Protein AF-G4ZCF8-F1 (afdb_monomer)

Mean predicted aligned error: 17.34 Å

Sequence (184 aa):
MWRATSNNQDQGESSSRGGGGGAKWSGSLRAGAVLATLLGVWSLRALQVSSAPTAKSWVREDGHVSVVNCSALSPPPDTQFWQAMDRCYDCAAEPSCGFCQSTLTCVAGNLQGPFDRYQVWCSDWIPEAEACPVNPQCDTITDCGTCAASDECVWCASDASCMAVEEGFGSGCKALVRAAVSCE

Nearest PDB structures (foldseek):
  6qp8-assembly1_B  TM=8.445E-01  e=2.391E+00  Drosophila melanogaster

Solvent-accessible surface area (backbone atoms only — not comparable to full-atom values): 11902 Å² total; per-residue (Å²): 141,86,81,89,87,81,90,80,89,83,90,82,88,83,92,88,87,88,81,90,84,90,80,87,88,78,89,84,82,87,82,84,84,87,76,84,87,82,90,79,96,66,88,74,76,79,79,85,80,73,84,72,76,76,77,74,77,73,70,75,75,77,68,79,71,70,76,74,62,30,60,77,45,28,49,64,87,92,54,55,65,65,71,24,49,59,31,27,40,70,20,10,65,35,79,57,12,18,20,20,65,78,72,51,37,20,36,54,26,32,87,91,41,55,39,80,96,42,47,88,72,41,80,44,66,33,39,41,36,88,69,44,82,77,79,84,60,28,68,77,35,82,45,52,44,66,20,9,68,36,93,64,23,26,15,24,66,78,76,69,42,23,28,36,48,77,50,53,72,74,69,73,61,87,40,76,36,63,44,36,86,76,63,114

Structure (mmCIF, N/CA/C/O backbone):
data_AF-G4ZCF8-F1
#
_entry.id   AF-G4ZCF8-F1
#
loop_
_atom_site.group_PDB
_atom_site.id
_atom_site.type_symbol
_atom_site.label_atom_id
_atom_site.label_alt_id
_atom_site.label_comp_id
_atom_site.label_asym_id
_atom_site.label_entity_id
_atom_site.label_seq_id
_atom_site.pdbx_PDB_ins_code
_atom_site.Cartn_x
_atom_site.Cartn_y
_atom_site.Cartn_z
_atom_site.occupancy
_atom_site.B_iso_or_equiv
_atom_site.auth_seq_id
_atom_site.auth_comp_id
_atom_site.auth_asym_id
_atom_site.auth_atom_id
_atom_site.pdbx_PDB_model_num
ATOM 1 N N . MET A 1 1 ? 10.343 28.951 19.593 1.00 35.97 1 MET A N 1
ATOM 2 C CA . MET A 1 1 ? 11.450 29.879 19.275 1.00 35.97 1 MET A CA 1
ATOM 3 C C . MET A 1 1 ? 12.568 29.624 20.267 1.00 35.97 1 MET A C 1
ATOM 5 O O . MET A 1 1 ? 12.388 29.955 21.426 1.00 35.97 1 MET A O 1
ATOM 9 N N . TRP A 1 2 ? 13.683 29.033 19.845 1.00 36.62 2 TRP A N 1
ATOM 10 C CA . TRP A 1 2 ? 14.882 28.949 20.683 1.00 36.62 2 TRP A CA 1
ATOM 11 C C . TRP A 1 2 ? 16.072 29.373 19.826 1.00 36.62 2 TRP A C 1
ATOM 13 O O . TRP A 1 2 ? 16.313 28.796 18.768 1.00 36.62 2 TRP A O 1
ATOM 23 N N . ARG A 1 3 ? 16.733 30.462 20.231 1.00 37.56 3 ARG A N 1
ATOM 24 C CA . ARG A 1 3 ? 17.945 30.996 19.600 1.00 37.56 3 ARG A CA 1
ATOM 25 C C . ARG A 1 3 ? 19.168 30.591 20.423 1.00 37.56 3 ARG A C 1
ATOM 27 O O . ARG A 1 3 ? 19.107 30.551 21.646 1.00 37.56 3 ARG A O 1
ATOM 34 N N . ALA A 1 4 ? 20.233 30.339 19.663 1.00 44.56 4 ALA A N 1
ATOM 35 C CA . ALA A 1 4 ? 21.630 30.056 19.994 1.00 44.56 4 ALA A CA 1
ATOM 36 C C . ALA A 1 4 ? 22.250 30.984 21.057 1.00 44.56 4 ALA A C 1
ATOM 38 O O . ALA A 1 4 ? 21.753 32.085 21.278 1.00 44.56 4 ALA A O 1
ATOM 39 N N . THR A 1 5 ? 23.350 30.619 21.727 1.00 44.25 5 THR A N 1
ATOM 40 C CA . THR A 1 5 ? 24.777 30.825 21.332 1.00 44.25 5 THR A CA 1
ATOM 41 C C . THR A 1 5 ? 25.644 30.538 22.590 1.00 44.25 5 THR A C 1
ATOM 43 O O . THR A 1 5 ? 25.093 30.622 23.680 1.00 44.25 5 THR A O 1
ATOM 46 N N . SER A 1 6 ? 26.953 30.242 22.634 1.00 44.22 6 SER A N 1
ATOM 47 C CA . SER A 1 6 ? 28.080 30.065 21.699 1.00 44.22 6 SER A CA 1
ATOM 48 C C . SER A 1 6 ? 29.304 29.533 22.494 1.00 44.22 6 SER A C 1
ATOM 50 O O . SER A 1 6 ? 29.372 29.820 23.685 1.00 44.22 6 SER A O 1
ATOM 52 N N . ASN A 1 7 ? 30.273 28.911 21.791 1.00 42.69 7 ASN A N 1
ATOM 53 C CA . ASN A 1 7 ? 31.752 28.933 21.963 1.00 42.69 7 ASN A CA 1
ATOM 54 C C . ASN A 1 7 ? 32.397 28.493 23.312 1.00 42.69 7 ASN A C 1
ATOM 56 O O . ASN A 1 7 ? 31.847 28.702 24.378 1.00 42.69 7 ASN A O 1
ATOM 60 N N . ASN A 1 8 ? 33.605 27.913 23.372 1.00 40.38 8 ASN A N 1
ATOM 61 C CA . ASN A 1 8 ? 34.799 28.191 22.570 1.00 40.38 8 ASN A CA 1
ATOM 62 C C . ASN A 1 8 ? 35.885 27.085 22.686 1.00 40.38 8 ASN A C 1
ATOM 64 O O . ASN A 1 8 ? 35.947 26.422 23.715 1.00 40.38 8 ASN A O 1
ATOM 68 N N . GLN A 1 9 ? 36.690 26.969 21.612 1.00 37.12 9 GLN A N 1
ATOM 69 C CA . GLN A 1 9 ? 38.158 26.744 21.437 1.00 37.12 9 GLN A CA 1
ATOM 70 C C . GLN A 1 9 ? 39.007 26.078 22.555 1.00 37.12 9 GLN A C 1
ATOM 72 O O . GLN A 1 9 ? 38.745 26.260 23.732 1.00 37.12 9 GLN A O 1
ATOM 77 N N . ASP A 1 10 ? 40.038 25.263 22.275 1.00 40.53 10 ASP A N 1
ATOM 78 C CA . ASP A 1 10 ? 41.308 25.556 21.563 1.00 40.53 10 ASP A CA 1
ATOM 79 C C . ASP A 1 10 ? 42.060 24.228 21.240 1.00 40.53 10 ASP A C 1
ATOM 81 O O . ASP A 1 10 ? 41.993 23.292 22.032 1.00 40.53 10 ASP A O 1
ATOM 85 N N . GLN A 1 11 ? 42.558 23.989 20.014 1.00 36.28 11 GLN A N 1
ATOM 86 C CA . GLN A 1 11 ? 43.899 24.280 19.432 1.00 36.28 11 GLN A CA 1
ATOM 87 C C . GLN A 1 11 ? 45.059 23.314 19.769 1.00 36.28 11 GLN A C 1
ATOM 89 O O . GLN A 1 11 ? 45.245 22.908 20.910 1.00 36.28 11 GLN A O 1
ATOM 94 N N . GLY A 1 12 ? 45.891 23.058 18.740 1.00 31.98 12 GLY A N 1
ATOM 95 C CA . GLY A 1 12 ? 47.257 22.502 18.818 1.00 31.98 12 GLY A CA 1
ATOM 96 C C . GLY A 1 12 ? 47.451 21.193 18.026 1.00 31.98 12 GLY A C 1
ATOM 97 O O . GLY A 1 12 ? 47.218 20.139 18.597 1.00 31.98 12 GLY A O 1
ATOM 98 N N . GLU A 1 13 ? 47.654 21.152 16.694 1.00 36.31 13 GLU A N 1
ATOM 99 C CA . GLU A 1 13 ? 48.917 21.381 15.927 1.00 36.31 13 GLU A CA 1
ATOM 100 C C . GLU A 1 13 ? 50.058 20.380 16.293 1.00 36.31 13 GLU A C 1
ATOM 102 O O . GLU A 1 13 ? 50.227 20.071 17.461 1.00 36.31 13 GLU A O 1
ATOM 107 N N . SER A 1 14 ? 50.898 19.792 15.420 1.00 38.53 14 SER A N 1
ATOM 108 C CA . SER A 1 14 ? 51.291 20.077 14.029 1.00 38.53 14 SER A CA 1
ATOM 109 C C . SER A 1 14 ? 52.092 18.901 13.386 1.00 38.53 14 SER A C 1
ATOM 111 O O . SER A 1 14 ? 52.881 18.243 14.052 1.00 38.53 14 SER A O 1
ATOM 113 N N . SER A 1 15 ? 51.982 18.776 12.050 1.00 33.91 15 SER A N 1
ATOM 114 C CA . SER A 1 15 ? 53.068 18.686 11.033 1.00 33.91 15 SER A CA 1
ATOM 115 C C . SER A 1 15 ? 53.994 17.454 10.853 1.00 33.91 15 SER A C 1
ATOM 117 O O . SER A 1 15 ? 54.789 17.118 11.725 1.00 33.91 15 SER A O 1
ATOM 119 N N . SER A 1 16 ? 54.040 16.914 9.615 1.00 35.94 16 SER A N 1
ATOM 120 C CA . SER A 1 16 ? 55.216 16.870 8.688 1.00 35.94 16 SER A CA 1
ATOM 121 C C . SER A 1 16 ? 54.873 16.020 7.434 1.00 35.94 16 SER A C 1
ATOM 123 O O . SER A 1 16 ? 54.410 14.902 7.594 1.00 35.94 16 SER A O 1
ATOM 125 N N . ARG A 1 17 ? 54.819 16.504 6.176 1.00 38.00 17 ARG A N 1
ATOM 126 C CA . ARG A 1 17 ? 55.810 17.017 5.184 1.00 38.00 17 ARG A CA 1
ATOM 127 C C . ARG A 1 17 ? 56.477 15.946 4.284 1.00 38.00 17 ARG A C 1
ATOM 129 O O . ARG A 1 17 ? 57.205 15.098 4.776 1.00 38.00 17 ARG A O 1
ATOM 136 N N . GLY A 1 18 ? 56.351 16.153 2.961 1.00 31.08 18 GLY A N 1
ATOM 137 C CA . GLY A 1 18 ? 57.243 15.669 1.880 1.00 31.08 18 GLY A CA 1
ATOM 138 C C . GLY A 1 18 ? 56.834 14.333 1.241 1.00 31.08 18 GLY A C 1
ATOM 139 O O . GLY A 1 18 ? 56.373 13.449 1.938 1.00 31.08 18 GLY A O 1
ATOM 140 N N . GLY A 1 19 ? 56.959 14.075 -0.061 1.00 30.33 19 GLY A N 1
ATOM 141 C CA . GLY A 1 19 ? 57.575 14.766 -1.197 1.00 30.33 19 GLY A CA 1
ATOM 142 C C . GLY A 1 19 ? 57.493 13.823 -2.417 1.00 30.33 19 GLY A C 1
ATOM 143 O O . GLY A 1 19 ? 57.393 12.612 -2.244 1.00 30.33 19 GLY A O 1
ATOM 144 N N . GLY A 1 20 ? 57.439 14.375 -3.632 1.00 33.03 20 GLY A N 1
ATOM 145 C CA . GLY A 1 20 ? 57.113 13.635 -4.859 1.00 33.03 20 GLY A CA 1
ATOM 146 C C . GLY A 1 20 ? 58.250 12.840 -5.511 1.00 33.03 20 GLY A C 1
ATOM 147 O O . GLY A 1 20 ? 59.335 12.700 -4.959 1.00 33.03 20 GLY A O 1
ATOM 148 N N . GLY A 1 21 ? 57.995 12.379 -6.740 1.00 29.94 21 GLY A N 1
ATOM 149 C CA . GLY A 1 21 ? 59.022 11.867 -7.653 1.00 29.94 21 GLY A CA 1
ATOM 150 C C . GLY A 1 21 ? 58.557 10.677 -8.489 1.00 29.94 21 GLY A C 1
ATOM 151 O O . GLY A 1 21 ? 58.258 9.617 -7.954 1.00 29.94 21 GLY A O 1
ATOM 152 N N . GLY A 1 22 ? 58.509 10.854 -9.811 1.00 42.62 22 GLY A N 1
ATOM 153 C CA . GLY A 1 22 ? 58.345 9.762 -10.770 1.00 42.62 22 GLY A CA 1
ATOM 154 C C . GLY A 1 22 ? 59.668 9.068 -11.128 1.00 42.62 22 GLY A C 1
ATOM 155 O O . GLY A 1 22 ? 60.737 9.655 -11.001 1.00 42.62 22 GLY A O 1
ATOM 156 N N . ALA A 1 23 ? 59.566 7.840 -11.637 1.00 43.44 23 ALA A N 1
ATOM 157 C CA . ALA A 1 23 ? 60.555 7.077 -12.420 1.00 43.44 23 ALA A CA 1
ATOM 158 C C . ALA A 1 23 ? 59.746 5.931 -13.076 1.00 43.44 23 ALA A C 1
ATOM 160 O O . ALA A 1 23 ? 58.971 5.289 -12.378 1.00 43.44 23 ALA A O 1
ATOM 161 N N . LYS A 1 24 ? 59.623 5.703 -14.392 1.00 42.22 24 LYS A N 1
ATOM 162 C CA . LYS A 1 24 ? 60.557 5.523 -15.522 1.00 42.22 24 LYS A CA 1
ATOM 163 C C . LYS A 1 24 ? 61.603 4.405 -15.342 1.00 42.22 24 LYS A C 1
ATOM 165 O O . LYS A 1 24 ? 62.532 4.564 -14.565 1.00 42.22 24 LYS A O 1
ATOM 170 N N . TRP A 1 25 ? 61.473 3.408 -16.240 1.00 32.00 25 TRP A N 1
ATOM 171 C CA . TRP A 1 25 ? 62.487 2.465 -16.771 1.00 32.00 25 TRP A CA 1
ATOM 172 C C . TRP A 1 25 ? 62.766 1.243 -15.869 1.00 32.00 25 TRP A C 1
ATOM 174 O O . TRP A 1 25 ? 62.686 1.354 -14.660 1.00 32.00 25 TRP A O 1
ATOM 184 N N . SER A 1 26 ? 63.070 0.024 -16.333 1.00 39.84 26 SER A N 1
ATOM 185 C CA . SER A 1 26 ? 63.440 -0.531 -17.650 1.00 39.84 26 SER A CA 1
ATOM 186 C C . SER A 1 26 ? 63.679 -2.048 -17.506 1.00 39.84 26 SER A C 1
ATOM 188 O O . SER A 1 26 ? 64.080 -2.479 -16.431 1.00 39.84 26 SER A O 1
ATOM 190 N N . GLY A 1 27 ? 63.605 -2.787 -18.625 1.00 34.66 27 GLY A N 1
ATOM 191 C CA . GLY A 1 27 ? 64.338 -4.048 -18.864 1.00 34.66 27 GLY A CA 1
ATOM 192 C C . GLY A 1 27 ? 63.784 -5.283 -18.147 1.00 34.66 27 GLY A C 1
ATOM 193 O O . GLY A 1 27 ? 63.105 -5.180 -17.143 1.00 34.66 27 GLY A O 1
ATOM 194 N N . SER A 1 28 ? 64.043 -6.519 -18.549 1.00 40.66 28 SER A N 1
ATOM 195 C CA . SER A 1 28 ? 64.742 -7.143 -19.675 1.00 40.66 28 SER A CA 1
ATOM 196 C C . SER A 1 28 ? 64.674 -8.634 -19.340 1.00 40.66 28 SER A C 1
ATOM 198 O O . SER A 1 28 ? 64.918 -8.964 -18.187 1.00 40.66 28 SER A O 1
ATOM 200 N N . LEU A 1 29 ? 64.408 -9.523 -20.298 1.00 47.84 29 LEU A N 1
ATOM 201 C CA . LEU A 1 29 ? 65.024 -10.859 -20.354 1.00 47.84 29 LEU A CA 1
ATOM 202 C C . LEU A 1 29 ? 64.643 -11.524 -21.678 1.00 47.84 29 LEU A C 1
ATOM 204 O O . LEU A 1 29 ? 63.578 -12.107 -21.857 1.00 47.84 29 LEU A O 1
ATOM 208 N N . ARG A 1 30 ? 65.565 -11.389 -22.631 1.00 50.25 30 ARG A N 1
ATOM 209 C CA . ARG A 1 30 ? 65.681 -12.274 -23.785 1.00 50.25 30 ARG A CA 1
ATOM 210 C C . ARG A 1 30 ? 66.154 -13.633 -23.269 1.00 50.25 30 ARG A C 1
ATOM 212 O O . ARG A 1 30 ? 67.231 -13.701 -22.685 1.00 50.25 30 ARG A O 1
ATOM 219 N N . ALA A 1 31 ? 65.410 -14.697 -23.542 1.00 45.75 31 ALA A N 1
ATOM 220 C CA . ALA A 1 31 ? 65.948 -16.052 -23.531 1.00 45.75 31 ALA A CA 1
ATOM 221 C C . ALA A 1 31 ? 66.081 -16.496 -24.989 1.00 45.75 31 ALA A C 1
ATOM 223 O O . ALA A 1 31 ? 65.101 -16.827 -25.652 1.00 45.75 31 ALA A O 1
ATOM 224 N N . GLY A 1 32 ? 67.303 -16.404 -25.514 1.00 45.47 32 GLY A N 1
ATOM 225 C CA . GLY A 1 32 ? 67.660 -17.009 -26.787 1.00 45.47 32 GLY A CA 1
ATOM 226 C C . GLY A 1 32 ? 67.827 -18.511 -26.595 1.00 45.47 32 GLY A C 1
ATOM 227 O O . GLY A 1 32 ? 68.649 -18.936 -25.789 1.00 45.47 32 GLY A O 1
ATOM 228 N N . ALA A 1 33 ? 67.073 -19.302 -27.350 1.00 45.78 33 ALA A N 1
ATOM 229 C CA . ALA A 1 33 ? 67.349 -20.716 -27.542 1.00 45.78 33 ALA A CA 1
ATOM 230 C C . ALA A 1 33 ? 67.798 -20.903 -28.995 1.00 45.78 33 ALA A C 1
ATOM 232 O O . ALA A 1 33 ? 66.987 -20.950 -29.917 1.00 45.78 33 ALA A O 1
ATOM 233 N N . VAL A 1 34 ? 69.115 -20.949 -29.191 1.00 48.75 34 VAL A N 1
ATOM 234 C CA . VAL A 1 34 ? 69.732 -21.491 -30.402 1.00 48.75 34 VAL A CA 1
ATOM 235 C C . VAL A 1 34 ? 69.840 -22.992 -30.176 1.00 48.75 34 VAL A C 1
ATOM 237 O O . VAL A 1 34 ? 70.615 -23.420 -29.325 1.00 48.75 34 VAL A O 1
ATOM 240 N N . LEU A 1 35 ? 69.083 -23.790 -30.926 1.00 52.31 35 LEU A N 1
ATOM 241 C CA . LEU A 1 35 ? 69.357 -25.217 -31.059 1.00 52.31 35 LEU A CA 1
ATOM 242 C C . LEU A 1 35 ? 69.391 -25.584 -32.537 1.00 52.31 35 LEU A C 1
ATOM 244 O O . LEU A 1 35 ? 68.415 -25.447 -33.273 1.00 52.31 35 LEU A O 1
ATOM 248 N N . ALA A 1 36 ? 70.591 -25.991 -32.939 1.00 47.69 36 ALA A N 1
ATOM 249 C CA . ALA A 1 36 ? 70.938 -26.492 -34.246 1.00 47.69 36 ALA A CA 1
ATOM 250 C C . ALA A 1 36 ? 70.150 -27.772 -34.557 1.00 47.69 36 ALA A C 1
ATOM 252 O O . ALA A 1 36 ? 70.054 -28.689 -33.743 1.00 47.69 36 ALA A O 1
ATOM 253 N N . THR A 1 37 ? 69.601 -27.814 -35.765 1.00 57.41 37 THR A N 1
ATOM 254 C CA . THR A 1 37 ? 69.049 -29.001 -36.422 1.00 57.41 37 THR A CA 1
ATOM 255 C C . THR A 1 37 ? 70.071 -30.126 -36.482 1.00 57.41 37 THR A C 1
ATOM 257 O O . THR A 1 37 ? 71.231 -29.820 -36.731 1.00 57.41 37 THR A O 1
ATOM 260 N N . LEU A 1 38 ? 69.635 -31.391 -36.411 1.00 48.62 38 LEU A N 1
ATOM 261 C CA . LEU A 1 38 ? 70.025 -32.432 -37.373 1.00 48.62 38 LEU A CA 1
ATOM 262 C C . LEU A 1 38 ? 69.228 -33.744 -37.160 1.00 48.62 38 LEU A C 1
ATOM 264 O O . LEU A 1 38 ? 69.225 -34.311 -36.075 1.00 48.62 38 LEU A O 1
ATOM 268 N N . LEU A 1 39 ? 68.671 -34.235 -38.278 1.00 53.41 39 LEU A N 1
ATOM 269 C CA . LEU A 1 39 ? 68.270 -35.617 -38.600 1.00 53.41 39 LEU A CA 1
ATOM 270 C C . LEU A 1 39 ? 66.920 -36.156 -38.095 1.00 53.41 39 LEU A C 1
ATOM 272 O O . LEU A 1 39 ? 66.668 -36.301 -36.906 1.00 53.41 39 LEU A O 1
ATOM 276 N N . GLY A 1 40 ? 66.112 -36.602 -39.065 1.00 43.09 40 GLY A N 1
ATOM 277 C CA . GLY A 1 40 ? 65.042 -37.575 -38.847 1.00 43.09 40 GLY A CA 1
ATOM 278 C C . GLY A 1 40 ? 63.762 -37.257 -39.605 1.00 43.09 40 GLY A C 1
ATOM 279 O O . GLY A 1 40 ? 62.786 -36.818 -39.010 1.00 43.09 40 GLY A O 1
ATOM 280 N N . VAL A 1 41 ? 63.745 -37.510 -40.916 1.00 61.12 41 VAL A N 1
ATOM 281 C CA . VAL A 1 41 ? 62.514 -37.559 -41.717 1.00 61.12 41 VAL A CA 1
ATOM 282 C C . VAL A 1 41 ? 61.664 -38.719 -41.197 1.00 61.12 41 VAL A C 1
ATOM 284 O O . VAL A 1 41 ? 61.872 -39.867 -41.573 1.00 61.12 41 VAL A O 1
ATOM 287 N N . TRP A 1 42 ? 60.736 -38.427 -40.292 1.00 49.50 42 TRP A N 1
ATOM 288 C CA . TRP A 1 42 ? 59.658 -39.331 -39.911 1.00 49.50 42 TRP A CA 1
ATOM 289 C C . TRP A 1 42 ? 58.368 -38.701 -40.413 1.00 49.50 42 TRP A C 1
ATOM 291 O O . TRP A 1 42 ? 57.960 -37.633 -39.960 1.00 49.50 42 TRP A O 1
ATOM 301 N N . SER A 1 43 ? 57.763 -39.338 -41.414 1.00 52.44 43 SER A N 1
ATOM 302 C CA . SER A 1 43 ? 56.469 -38.964 -41.969 1.00 52.44 43 SER A CA 1
ATOM 303 C C . SER A 1 43 ? 55.394 -39.039 -40.883 1.00 52.44 43 SER A C 1
ATOM 305 O O . SER A 1 43 ? 54.746 -40.065 -40.692 1.00 52.44 43 SER A O 1
ATOM 307 N N . LEU A 1 44 ? 55.190 -37.933 -40.173 1.00 52.47 44 LEU A N 1
ATOM 308 C CA . LEU A 1 44 ? 54.008 -37.701 -39.359 1.00 52.47 44 LEU A CA 1
ATOM 309 C C . LEU A 1 44 ? 52.828 -37.570 -40.323 1.00 52.47 44 LEU A C 1
ATOM 311 O O . LEU A 1 44 ? 52.596 -36.514 -40.911 1.00 52.47 44 LEU A O 1
ATOM 315 N N . ARG A 1 45 ? 52.079 -38.662 -40.517 1.00 50.38 45 ARG A N 1
ATOM 316 C CA . ARG A 1 45 ? 50.701 -38.543 -40.991 1.00 50.38 45 ARG A CA 1
ATOM 317 C C . ARG A 1 45 ? 49.973 -37.684 -39.967 1.00 50.38 45 ARG A C 1
ATOM 319 O O . ARG A 1 45 ? 49.743 -38.119 -38.843 1.00 50.38 45 ARG A O 1
ATOM 326 N N . ALA A 1 46 ? 49.677 -36.449 -40.355 1.00 52.16 46 ALA A N 1
ATOM 327 C CA . ALA A 1 46 ? 48.876 -35.533 -39.572 1.00 52.16 46 ALA A CA 1
ATOM 328 C C . ALA A 1 46 ? 47.525 -36.196 -39.272 1.00 52.16 46 ALA A C 1
ATOM 330 O O . ALA A 1 46 ? 46.682 -36.345 -40.156 1.00 52.16 46 ALA A O 1
ATOM 331 N N . LEU A 1 47 ? 47.331 -36.604 -38.020 1.00 49.06 47 LEU A N 1
ATOM 332 C CA . LEU A 1 47 ? 46.006 -36.791 -37.453 1.00 49.06 47 LEU A CA 1
ATOM 333 C C . LEU A 1 47 ? 45.344 -35.410 -37.448 1.00 49.06 47 LEU A C 1
ATOM 335 O O . LEU A 1 47 ? 45.597 -34.584 -36.576 1.00 49.06 47 LEU A O 1
ATOM 339 N N . GLN A 1 48 ? 44.538 -35.141 -38.472 1.00 55.97 48 GLN A N 1
ATOM 340 C CA . GLN A 1 48 ? 43.614 -34.014 -38.512 1.00 55.97 48 GLN A CA 1
ATOM 341 C C . GLN A 1 48 ? 42.475 -34.307 -37.524 1.00 55.97 48 GLN A C 1
ATOM 343 O O . GLN A 1 48 ? 41.400 -34.753 -37.914 1.00 55.97 48 GLN A O 1
ATOM 348 N N . VAL A 1 49 ? 42.720 -34.098 -36.230 1.00 53.47 49 VAL A N 1
ATOM 349 C CA . VAL A 1 49 ? 41.651 -33.952 -35.238 1.00 53.47 49 VAL A CA 1
ATOM 350 C C . VAL A 1 49 ? 41.553 -32.476 -34.908 1.00 53.47 49 VAL A C 1
ATOM 352 O O . VAL A 1 49 ? 42.319 -31.936 -34.117 1.00 53.47 49 VAL A O 1
ATOM 355 N N . SER A 1 50 ? 40.606 -31.815 -35.558 1.00 45.81 50 SER A N 1
ATOM 356 C CA . SER A 1 50 ? 39.931 -30.628 -35.042 1.00 45.81 50 SER A CA 1
ATOM 357 C C . SER A 1 50 ? 38.605 -30.528 -35.779 1.00 45.81 50 SER A C 1
ATOM 359 O O . SER A 1 50 ? 38.438 -29.778 -36.734 1.00 45.81 50 SER A O 1
ATOM 361 N N . SER A 1 51 ? 37.652 -31.353 -35.354 1.00 55.22 51 SER A N 1
ATOM 362 C CA . SER A 1 51 ? 36.239 -31.058 -35.542 1.00 55.22 51 SER A CA 1
ATOM 363 C C . SER A 1 51 ? 35.951 -29.761 -34.789 1.00 55.22 51 SER A C 1
ATOM 365 O O . SER A 1 51 ? 35.808 -29.773 -33.567 1.00 55.22 51 SER A O 1
ATOM 367 N N . ALA A 1 52 ? 35.925 -28.637 -35.504 1.00 55.47 52 ALA A N 1
ATOM 368 C CA . ALA A 1 52 ? 35.315 -27.424 -34.987 1.00 55.47 52 ALA A CA 1
ATOM 369 C C . ALA A 1 52 ? 33.849 -27.766 -34.682 1.00 55.47 52 ALA A C 1
ATOM 371 O O . ALA A 1 52 ? 33.148 -28.215 -35.595 1.00 55.47 52 ALA A O 1
ATOM 372 N N . PRO A 1 53 ? 33.359 -27.621 -33.437 1.00 52.53 53 PRO A N 1
ATOM 373 C CA . PRO A 1 53 ? 31.928 -27.650 -33.232 1.00 52.53 53 PRO A CA 1
ATOM 374 C C . PRO A 1 53 ? 31.381 -26.477 -34.033 1.00 52.53 53 PRO A C 1
ATOM 376 O O . PRO A 1 53 ? 31.786 -25.332 -33.829 1.00 52.53 53 PRO A O 1
ATOM 379 N N . THR A 1 54 ? 30.511 -26.779 -34.993 1.00 51.09 54 THR A N 1
ATOM 380 C CA . THR A 1 54 ? 29.676 -25.794 -35.667 1.00 51.09 54 THR A CA 1
ATOM 381 C C . THR A 1 54 ? 29.137 -24.889 -34.575 1.00 51.09 54 THR A C 1
ATOM 383 O O . THR A 1 54 ? 28.391 -25.356 -33.710 1.00 51.09 54 THR A O 1
ATOM 386 N N . ALA A 1 55 ? 29.574 -23.629 -34.552 1.00 52.72 55 ALA A N 1
ATOM 387 C CA . ALA A 1 55 ? 28.955 -22.638 -33.702 1.00 52.72 55 ALA A CA 1
ATOM 388 C C . ALA A 1 55 ? 27.492 -22.625 -34.137 1.00 52.72 55 ALA A C 1
ATOM 390 O O . ALA A 1 55 ? 27.155 -22.126 -35.211 1.00 52.72 55 ALA A O 1
ATOM 391 N N . LYS A 1 56 ? 26.635 -23.279 -33.347 1.00 51.28 56 LYS A N 1
ATOM 392 C CA . LYS A 1 56 ? 25.203 -23.057 -33.412 1.00 51.28 56 LYS A CA 1
ATOM 393 C C . LYS A 1 56 ? 25.082 -21.563 -33.198 1.00 51.28 56 LYS A C 1
ATOM 395 O O . LYS A 1 56 ? 25.369 -21.064 -32.113 1.00 51.28 56 LYS A O 1
ATOM 400 N N . SER A 1 57 ? 24.768 -20.858 -34.279 1.00 51.44 57 SER A N 1
ATOM 401 C CA . SER A 1 57 ? 24.150 -19.555 -34.188 1.00 51.44 57 SER A CA 1
ATOM 402 C C . SER A 1 57 ? 22.935 -19.791 -33.306 1.00 51.44 57 SER A C 1
ATOM 404 O O . SER A 1 57 ? 21.938 -20.370 -33.732 1.00 51.44 57 SER A O 1
ATOM 406 N N . TRP A 1 58 ? 23.082 -19.468 -32.026 1.00 47.03 58 TRP A N 1
ATOM 407 C CA . TRP A 1 58 ? 21.942 -19.194 -31.190 1.00 47.03 58 TRP A CA 1
ATOM 408 C C . TRP A 1 58 ? 21.361 -17.947 -31.831 1.00 47.03 58 TRP A C 1
ATOM 410 O O . TRP A 1 58 ? 21.835 -16.834 -31.609 1.00 47.03 58 TRP A O 1
ATOM 420 N N . VAL A 1 59 ? 20.409 -18.158 -32.736 1.00 51.31 59 VAL A N 1
ATOM 421 C CA . VAL A 1 59 ? 19.387 -17.159 -32.979 1.00 51.31 59 VAL A CA 1
ATOM 422 C C . VAL A 1 59 ? 18.859 -16.887 -31.582 1.00 51.31 59 VAL A C 1
ATOM 424 O O . VAL A 1 59 ? 18.289 -17.774 -30.945 1.00 51.31 59 VAL A O 1
ATOM 427 N N . ARG A 1 60 ? 19.206 -15.717 -31.040 1.00 48.50 60 ARG A N 1
ATOM 428 C CA . ARG A 1 60 ? 18.493 -15.181 -29.898 1.00 48.50 60 ARG A CA 1
ATOM 429 C C . ARG A 1 60 ? 17.084 -15.058 -30.435 1.00 48.50 60 ARG A C 1
ATOM 431 O O . ARG A 1 60 ? 16.825 -14.239 -31.306 1.00 48.50 60 ARG A O 1
ATOM 438 N N . GLU A 1 61 ? 16.252 -16.014 -30.058 1.00 47.41 61 GLU A N 1
ATOM 439 C CA . GLU A 1 61 ? 14.832 -15.923 -30.285 1.00 47.41 61 GLU A CA 1
ATOM 440 C C . GLU A 1 61 ? 14.447 -14.659 -29.533 1.00 47.41 61 GLU A C 1
ATOM 442 O O . GLU A 1 61 ? 14.447 -14.629 -28.300 1.00 47.41 61 GLU A O 1
ATOM 447 N N . ASP A 1 62 ? 14.275 -13.574 -30.283 1.00 47.72 62 ASP A N 1
ATOM 448 C CA . ASP A 1 62 ? 13.633 -12.362 -29.818 1.00 47.72 62 ASP A CA 1
ATOM 449 C C . ASP A 1 62 ? 12.172 -12.751 -29.582 1.00 47.72 62 ASP A C 1
ATOM 451 O O . ASP A 1 62 ? 11.264 -12.389 -30.329 1.00 47.72 62 ASP A O 1
ATOM 455 N N . GLY A 1 63 ? 11.955 -13.576 -28.551 1.00 51.53 63 GLY A N 1
ATOM 456 C CA . GLY A 1 63 ? 10.689 -13.664 -27.868 1.00 51.53 63 GLY A CA 1
ATOM 457 C C . GLY A 1 63 ? 10.363 -12.225 -27.565 1.00 51.53 63 GLY A C 1
ATOM 458 O O . GLY A 1 63 ? 11.130 -11.553 -26.877 1.00 51.53 63 GLY A O 1
ATOM 459 N N . HIS A 1 64 ? 9.326 -11.735 -28.230 1.00 46.72 64 HIS A N 1
ATOM 460 C CA . HIS A 1 64 ? 8.837 -10.383 -28.116 1.00 46.72 64 HIS A CA 1
ATOM 461 C C . HIS A 1 64 ? 8.658 -10.097 -26.627 1.00 46.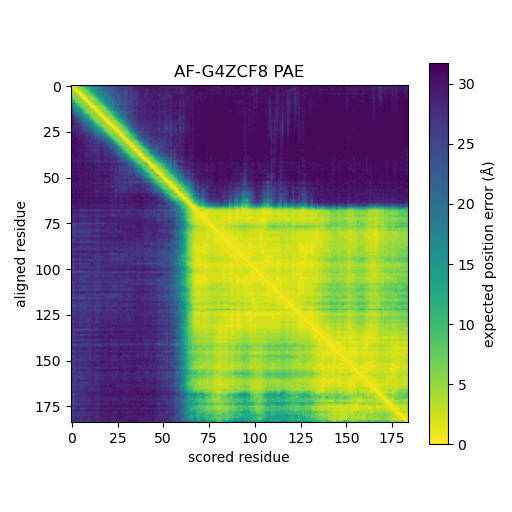72 64 HIS A C 1
ATOM 463 O O . HIS A 1 64 ? 7.640 -10.457 -26.037 1.00 46.72 64 HIS A O 1
ATOM 469 N N . VAL A 1 65 ? 9.683 -9.504 -26.010 1.00 59.19 65 VAL A N 1
ATOM 470 C CA . VAL A 1 65 ? 9.593 -8.918 -24.686 1.00 59.19 65 VAL A CA 1
ATOM 471 C C . VAL A 1 65 ? 8.655 -7.759 -24.928 1.00 59.19 65 VAL A C 1
ATOM 473 O O . VAL A 1 65 ? 9.070 -6.683 -25.356 1.00 59.19 65 VAL A O 1
ATOM 476 N N . SER A 1 66 ? 7.357 -8.006 -24.763 1.00 58.47 66 SER A N 1
ATOM 477 C CA . SER A 1 66 ? 6.427 -6.928 -24.514 1.00 58.47 66 SER A CA 1
ATOM 478 C C . SER A 1 66 ? 7.013 -6.225 -23.308 1.00 58.47 66 SER A C 1
ATOM 480 O O . SER A 1 66 ? 7.019 -6.783 -22.214 1.00 58.47 66 SER A O 1
ATOM 482 N N . VAL A 1 67 ? 7.629 -5.068 -23.540 1.00 75.56 67 VAL 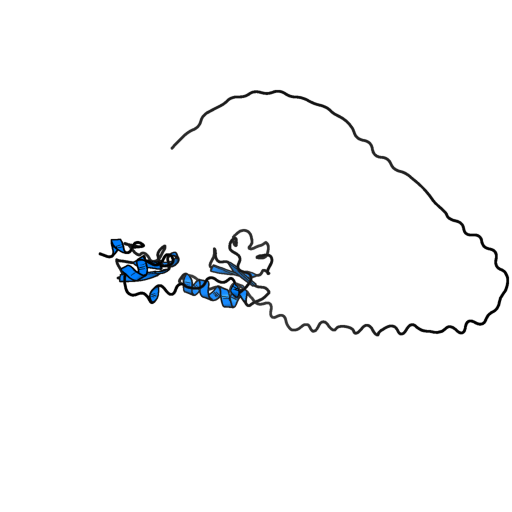A N 1
ATOM 483 C CA . VAL A 1 67 ? 8.142 -4.234 -22.465 1.00 75.56 67 VAL A CA 1
ATOM 484 C C . VAL A 1 67 ? 6.923 -3.908 -21.624 1.00 75.56 67 VAL A C 1
ATOM 486 O O . VAL A 1 67 ? 6.054 -3.148 -22.056 1.00 75.56 67 VAL A O 1
ATOM 489 N N . VAL A 1 68 ? 6.811 -4.572 -20.477 1.00 89.69 68 VAL A N 1
ATOM 490 C CA . VAL A 1 68 ? 5.686 -4.375 -19.580 1.00 89.69 68 VAL A CA 1
ATOM 491 C C . VAL A 1 68 ? 5.753 -2.933 -19.120 1.00 89.69 68 VAL A C 1
ATOM 493 O O . VAL A 1 68 ? 6.765 -2.464 -18.594 1.00 89.69 68 VAL A O 1
ATOM 496 N N . ASN A 1 69 ? 4.679 -2.195 -19.373 1.00 93.75 69 ASN A N 1
ATOM 497 C CA . ASN A 1 69 ? 4.560 -0.851 -18.852 1.00 93.75 69 ASN A CA 1
ATOM 498 C C . ASN A 1 69 ? 4.171 -0.951 -17.375 1.00 93.75 69 ASN A C 1
ATOM 500 O O . ASN A 1 69 ? 2.985 -0.934 -17.057 1.00 93.75 69 ASN A O 1
ATOM 504 N N . CYS A 1 70 ? 5.166 -1.052 -16.489 1.00 95.44 70 CYS A N 1
ATOM 505 C CA . CYS A 1 70 ? 4.955 -1.194 -15.045 1.00 95.44 70 CYS A CA 1
ATOM 506 C C . CYS A 1 70 ? 3.986 -0.135 -14.497 1.00 95.44 70 CYS A C 1
ATOM 508 O O . CYS A 1 70 ? 3.110 -0.436 -13.699 1.00 95.44 70 CYS A O 1
ATOM 510 N N . SER A 1 71 ? 4.055 1.103 -14.996 1.00 94.62 71 SER A N 1
ATOM 511 C CA . SER A 1 71 ? 3.176 2.183 -14.538 1.00 94.62 71 SER A CA 1
ATOM 512 C C . SER A 1 71 ? 1.692 1.923 -14.815 1.00 94.62 71 SER A C 1
ATOM 514 O O . SER A 1 71 ? 0.855 2.420 -14.070 1.00 94.62 71 SER A O 1
ATOM 516 N N . ALA A 1 72 ? 1.351 1.122 -15.829 1.00 94.88 72 ALA A N 1
ATOM 517 C CA . ALA A 1 72 ? -0.032 0.734 -16.112 1.00 94.88 72 ALA A CA 1
ATOM 518 C C . ALA A 1 72 ? -0.614 -0.246 -15.076 1.00 94.88 72 ALA A C 1
ATOM 520 O O . ALA A 1 72 ? -1.831 -0.384 -15.001 1.00 94.88 72 ALA A O 1
ATOM 521 N N . LEU A 1 73 ? 0.241 -0.897 -14.279 1.00 95.44 73 LEU A N 1
ATOM 522 C CA . LEU A 1 73 ? -0.150 -1.765 -13.163 1.00 95.44 73 LEU A CA 1
ATOM 523 C C . LEU A 1 73 ? -0.311 -0.985 -11.851 1.00 95.44 73 LEU A C 1
ATOM 525 O O . LEU A 1 73 ? -0.677 -1.560 -10.830 1.00 95.44 73 LEU A O 1
ATOM 529 N N . SER A 1 74 ? -0.035 0.324 -11.858 1.00 96.06 74 SER A N 1
ATOM 530 C CA . SER A 1 74 ? -0.273 1.161 -10.683 1.00 96.06 74 SER A CA 1
ATOM 531 C C . SER A 1 74 ? -1.776 1.317 -10.433 1.00 96.06 74 SER A C 1
ATOM 533 O O . SER A 1 74 ? -2.555 1.391 -11.390 1.00 96.06 74 SER A O 1
ATOM 535 N N . PRO A 1 75 ? -2.201 1.411 -9.166 1.00 95.06 75 PRO A N 1
ATOM 536 C CA . PRO A 1 75 ? -3.579 1.738 -8.845 1.00 95.06 75 PRO A CA 1
ATOM 537 C C . PRO A 1 75 ? -3.966 3.118 -9.411 1.00 95.06 75 PRO A C 1
ATOM 539 O O . PRO A 1 75 ? -3.116 4.009 -9.520 1.00 95.06 75 PRO A O 1
ATOM 542 N N . PRO A 1 76 ? -5.247 3.327 -9.766 1.00 93.38 76 PRO A N 1
ATOM 543 C CA . PRO A 1 76 ? -5.767 4.653 -10.078 1.00 93.38 76 PRO A CA 1
ATOM 544 C C . PRO A 1 76 ? -5.541 5.648 -8.927 1.00 93.38 76 PRO A C 1
ATOM 546 O O . PRO A 1 76 ? -5.470 5.232 -7.765 1.00 93.38 76 PRO A O 1
ATOM 549 N N . PRO A 1 77 ? -5.494 6.963 -9.212 1.00 87.50 77 PRO A N 1
ATOM 550 C CA . PRO A 1 77 ? -5.516 7.967 -8.152 1.00 87.50 77 PRO A CA 1
ATOM 551 C C . PRO A 1 77 ? -6.775 7.808 -7.284 1.00 87.50 77 PRO A C 1
ATOM 553 O O . PRO A 1 77 ? -7.806 7.340 -7.766 1.00 87.50 77 PRO A O 1
ATOM 556 N N . ASP A 1 78 ? -6.668 8.183 -6.007 1.00 85.44 78 ASP A N 1
ATOM 557 C CA . ASP A 1 78 ? -7.745 8.125 -5.002 1.00 85.44 78 ASP A CA 1
ATOM 558 C C . ASP A 1 78 ? -8.258 6.711 -4.652 1.00 85.44 78 ASP A C 1
ATOM 560 O O . ASP A 1 78 ? -9.269 6.560 -3.964 1.00 85.44 78 ASP A O 1
ATOM 564 N N . THR A 1 79 ? -7.553 5.660 -5.083 1.00 90.81 79 THR A N 1
ATOM 565 C CA . THR A 1 79 ? -7.805 4.286 -4.622 1.00 90.81 79 THR A CA 1
ATOM 566 C C . THR A 1 79 ? -7.514 4.183 -3.120 1.00 90.81 79 THR A C 1
ATOM 568 O O . THR A 1 79 ? -6.516 4.723 -2.643 1.00 90.81 79 THR A O 1
ATOM 571 N N . GLN A 1 80 ? -8.371 3.480 -2.371 1.00 88.75 80 GLN A N 1
ATOM 572 C CA . GLN A 1 80 ? -8.155 3.237 -0.939 1.00 88.75 80 GLN A CA 1
ATOM 573 C C . GLN A 1 80 ? -6.856 2.460 -0.702 1.00 88.75 80 GLN A C 1
ATOM 575 O O . GLN A 1 80 ? -6.430 1.690 -1.562 1.00 88.75 80 GLN A O 1
ATOM 580 N N . PHE A 1 81 ? -6.237 2.653 0.464 1.00 91.38 81 PHE A N 1
ATOM 581 C CA . PHE A 1 81 ? -4.888 2.160 0.741 1.00 91.38 81 PHE A CA 1
ATOM 582 C C . PHE A 1 81 ? -4.732 0.658 0.474 1.00 91.38 81 PHE A C 1
ATOM 584 O O . PHE A 1 81 ? -3.868 0.284 -0.319 1.00 91.38 81 PHE A O 1
ATOM 591 N N . TRP A 1 82 ? -5.576 -0.206 1.051 1.00 92.94 82 TRP A N 1
ATOM 592 C CA . TRP A 1 82 ? -5.405 -1.651 0.858 1.00 92.94 82 TRP A CA 1
ATOM 593 C C . TRP A 1 82 ? -5.766 -2.119 -0.551 1.00 92.94 82 TRP A C 1
ATOM 595 O O . TRP A 1 82 ? -5.078 -2.965 -1.111 1.00 92.94 82 TRP A O 1
ATOM 605 N N . GLN A 1 83 ? -6.749 -1.485 -1.189 1.00 92.19 83 GLN A N 1
ATOM 606 C CA . GLN A 1 83 ? -7.067 -1.751 -2.594 1.00 92.19 83 GLN A CA 1
ATOM 607 C C . GLN A 1 83 ? -5.926 -1.329 -3.542 1.00 92.19 83 GLN A C 1
ATOM 609 O O . GLN A 1 83 ? -5.725 -1.927 -4.601 1.00 92.19 83 GLN A O 1
ATOM 614 N N . ALA A 1 84 ? -5.178 -0.288 -3.180 1.00 94.12 84 ALA A N 1
ATOM 615 C CA . ALA A 1 84 ? -3.982 0.135 -3.890 1.00 94.12 84 ALA A CA 1
ATOM 616 C C . ALA A 1 84 ? -2.805 -0.817 -3.623 1.00 94.12 84 ALA A C 1
ATOM 618 O O . ALA A 1 84 ? -2.087 -1.165 -4.560 1.00 94.12 84 ALA A O 1
ATOM 619 N N . MET A 1 85 ? -2.648 -1.285 -2.381 1.00 94.94 85 MET A N 1
ATOM 620 C CA . MET A 1 85 ? -1.655 -2.291 -1.995 1.00 94.94 85 MET A CA 1
ATOM 621 C C . MET A 1 85 ? -1.870 -3.642 -2.680 1.00 94.94 85 MET A C 1
ATOM 623 O O . MET A 1 85 ? -0.884 -4.280 -3.031 1.00 94.94 85 MET A O 1
ATOM 627 N N . ASP A 1 86 ? -3.110 -4.051 -2.966 1.00 94.38 86 ASP A N 1
ATOM 628 C CA . ASP A 1 86 ? -3.393 -5.295 -3.703 1.00 94.38 86 ASP A CA 1
ATOM 629 C C . ASP A 1 86 ? -2.725 -5.323 -5.092 1.00 94.38 86 ASP A C 1
ATOM 631 O O . ASP A 1 86 ? -2.367 -6.386 -5.602 1.00 94.38 86 ASP A O 1
ATOM 635 N N . ARG A 1 87 ? -2.468 -4.149 -5.694 1.00 95.88 87 ARG A N 1
ATOM 636 C CA . ARG A 1 87 ? -1.722 -4.028 -6.962 1.00 95.88 87 ARG A CA 1
ATOM 637 C C . ARG A 1 87 ? -0.246 -4.377 -6.844 1.00 95.88 87 ARG A C 1
ATOM 639 O O . ARG A 1 87 ? 0.410 -4.554 -7.870 1.00 95.88 87 ARG A O 1
ATOM 646 N N . CYS A 1 88 ? 0.272 -4.506 -5.627 1.00 97.69 88 CYS A N 1
ATOM 647 C CA . CYS A 1 88 ? 1.616 -5.001 -5.388 1.00 97.69 88 CYS A CA 1
ATOM 648 C C . CYS A 1 88 ? 1.815 -6.383 -6.014 1.00 97.69 88 CYS A C 1
ATOM 650 O O . CYS A 1 88 ? 2.801 -6.571 -6.722 1.00 97.69 88 CYS A O 1
ATOM 652 N N . TYR A 1 89 ? 0.866 -7.311 -5.833 1.00 96.50 89 TYR A N 1
ATOM 653 C CA . TYR A 1 89 ? 0.992 -8.681 -6.342 1.00 96.50 89 TYR A CA 1
ATOM 654 C C . TYR A 1 89 ? 1.107 -8.717 -7.867 1.00 96.50 89 TYR A C 1
ATOM 656 O O . TYR A 1 89 ? 2.035 -9.322 -8.399 1.00 96.50 89 TYR A O 1
ATOM 664 N N . ASP A 1 90 ? 0.207 -8.017 -8.563 1.00 95.69 90 ASP A N 1
ATOM 665 C CA . ASP A 1 90 ? 0.223 -7.930 -10.027 1.00 95.69 90 ASP A CA 1
ATOM 666 C C . ASP A 1 90 ? 1.509 -7.254 -10.535 1.00 95.69 90 ASP A C 1
ATOM 668 O O . ASP A 1 90 ? 2.095 -7.675 -11.529 1.00 95.69 90 ASP A O 1
ATOM 672 N N . CYS A 1 91 ? 1.964 -6.203 -9.847 1.00 97.00 91 CYS A N 1
ATOM 673 C CA . CYS A 1 91 ? 3.162 -5.456 -10.215 1.00 97.00 91 CYS A CA 1
ATOM 674 C C . CYS A 1 91 ? 4.450 -6.269 -10.036 1.00 97.00 91 CYS A C 1
ATOM 676 O O . CYS A 1 91 ? 5.294 -6.301 -10.928 1.00 97.00 91 CYS A O 1
ATOM 678 N N . ALA A 1 92 ? 4.615 -6.900 -8.875 1.00 96.81 92 ALA A N 1
ATOM 679 C CA . ALA A 1 92 ? 5.833 -7.604 -8.495 1.00 96.81 92 ALA A CA 1
ATOM 680 C C . ALA A 1 92 ? 5.900 -9.037 -9.057 1.00 96.81 92 ALA A C 1
ATOM 682 O O . ALA A 1 92 ? 6.937 -9.689 -8.970 1.00 96.81 92 ALA A O 1
ATOM 683 N N . ALA A 1 93 ? 4.820 -9.524 -9.678 1.00 96.00 93 ALA A N 1
ATOM 684 C CA . ALA A 1 93 ? 4.853 -10.725 -10.511 1.00 96.00 93 ALA A CA 1
ATOM 685 C C . ALA A 1 93 ? 5.642 -10.513 -11.819 1.00 96.00 93 ALA A C 1
ATOM 687 O O . ALA A 1 93 ? 6.101 -11.481 -12.429 1.00 96.00 93 ALA A O 1
ATOM 688 N N . GLU A 1 94 ? 5.811 -9.260 -12.253 1.00 95.69 94 GLU A N 1
ATOM 689 C CA . GLU A 1 94 ? 6.519 -8.915 -13.483 1.00 95.69 94 GLU A CA 1
ATOM 690 C C . GLU A 1 94 ? 8.022 -8.714 -13.218 1.00 95.69 94 GLU A C 1
ATOM 692 O O . GLU A 1 94 ? 8.400 -7.756 -12.543 1.00 95.69 94 GLU A O 1
ATOM 697 N N . PRO A 1 95 ? 8.926 -9.530 -13.800 1.00 93.00 95 PRO A N 1
ATOM 698 C CA . PRO A 1 95 ? 10.354 -9.522 -13.447 1.00 93.00 95 PRO A CA 1
ATOM 699 C C . PRO A 1 95 ? 11.105 -8.207 -13.715 1.00 93.00 95 PRO A C 1
ATOM 701 O O . PRO A 1 95 ? 12.224 -8.020 -13.237 1.00 93.00 95 PRO A O 1
ATOM 704 N N . SER A 1 96 ? 10.541 -7.326 -14.546 1.00 94.00 96 SER A N 1
ATOM 705 C CA . SER A 1 96 ? 11.098 -6.005 -14.873 1.00 94.00 96 SER A CA 1
ATOM 706 C C . SER A 1 96 ? 10.460 -4.854 -14.089 1.00 94.00 96 SER A C 1
ATOM 708 O O . SER A 1 96 ? 10.737 -3.684 -14.376 1.00 94.00 96 SER A O 1
ATOM 710 N N . CYS A 1 97 ? 9.574 -5.171 -13.150 1.00 96.62 97 CYS A N 1
ATOM 711 C CA . CYS A 1 97 ? 8.817 -4.226 -12.349 1.00 96.62 97 CYS A CA 1
ATOM 712 C C . CYS A 1 97 ? 9.025 -4.498 -10.854 1.00 96.62 97 CYS A C 1
ATOM 714 O O . CYS A 1 97 ? 9.655 -5.470 -10.451 1.00 96.62 97 CYS A O 1
ATOM 716 N N . GLY A 1 98 ? 8.508 -3.594 -10.035 1.00 97.00 98 GLY A N 1
ATOM 717 C CA . GLY A 1 98 ? 8.359 -3.780 -8.602 1.00 97.00 98 GLY A CA 1
ATOM 718 C C . GLY A 1 98 ? 7.521 -2.655 -8.018 1.00 97.00 98 GLY A C 1
ATOM 719 O O . GLY A 1 98 ? 7.337 -1.590 -8.631 1.00 97.00 98 GLY A O 1
ATOM 720 N N . PHE A 1 99 ? 6.942 -2.933 -6.858 1.00 97.94 99 PHE A N 1
ATOM 721 C CA . PHE A 1 99 ? 5.970 -2.059 -6.230 1.00 97.94 99 PHE A CA 1
ATOM 722 C C . PHE A 1 99 ? 6.645 -1.150 -5.212 1.00 97.94 99 PHE A C 1
ATOM 7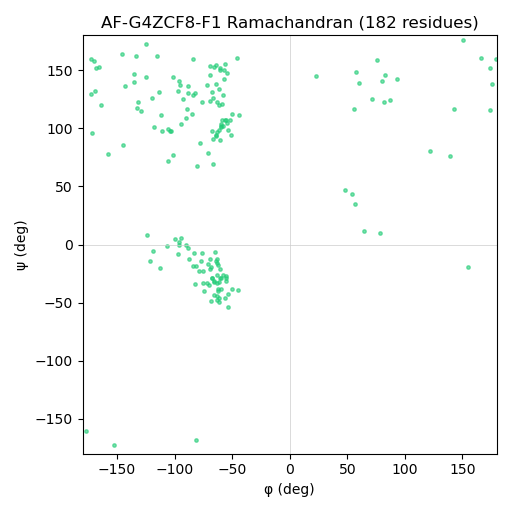24 O O . PHE A 1 99 ? 7.498 -1.566 -4.430 1.00 97.94 99 PHE A O 1
ATOM 731 N N . CYS A 1 100 ? 6.248 0.111 -5.230 1.00 97.31 100 CYS A N 1
ATOM 732 C CA . CYS A 1 100 ? 6.746 1.130 -4.343 1.00 97.31 100 CYS A CA 1
ATOM 733 C C . CYS A 1 100 ? 5.726 1.419 -3.248 1.00 97.31 100 CYS A C 1
ATOM 735 O O . CYS A 1 100 ? 4.793 2.193 -3.470 1.00 97.31 100 CYS A O 1
ATOM 737 N N . GLN A 1 101 ? 5.896 0.826 -2.067 1.00 94.88 101 GLN A N 1
ATOM 738 C CA . GLN A 1 101 ? 4.902 0.922 -0.995 1.00 94.88 101 GLN A CA 1
ATOM 739 C C . GLN A 1 101 ? 4.696 2.368 -0.519 1.00 94.88 101 GLN A C 1
ATOM 741 O O . GLN A 1 101 ? 3.562 2.787 -0.304 1.00 94.88 101 GLN A O 1
ATOM 746 N N . SER A 1 102 ? 5.767 3.164 -0.447 1.00 91.94 102 SER A N 1
ATOM 747 C CA . SER A 1 102 ? 5.723 4.559 0.018 1.00 91.94 102 SER A CA 1
ATOM 748 C C . SER A 1 102 ? 4.826 5.472 -0.827 1.00 91.94 102 SER A C 1
ATOM 750 O O . SER A 1 102 ? 4.300 6.466 -0.331 1.00 91.94 102 SER A O 1
ATOM 752 N N . THR A 1 103 ? 4.671 5.157 -2.115 1.00 93.44 103 THR A N 1
ATOM 753 C CA . THR A 1 103 ? 3.896 5.962 -3.076 1.00 93.44 103 THR A CA 1
ATOM 754 C C . THR A 1 103 ? 2.715 5.211 -3.675 1.00 93.44 103 THR A C 1
ATOM 756 O O . THR A 1 103 ? 1.941 5.810 -4.415 1.00 93.44 103 THR A O 1
ATOM 759 N N . LEU A 1 104 ? 2.578 3.919 -3.366 1.00 95.12 104 LEU A N 1
ATOM 760 C CA . LEU A 1 104 ? 1.606 3.001 -3.953 1.00 95.12 104 LEU A CA 1
ATOM 761 C C . LEU A 1 104 ? 1.683 2.970 -5.486 1.00 95.12 104 LEU A C 1
ATOM 763 O O . LEU A 1 104 ? 0.667 3.013 -6.175 1.00 95.12 104 LEU A O 1
ATOM 767 N N . THR A 1 105 ? 2.898 2.927 -6.039 1.00 96.06 105 THR A N 1
ATOM 768 C CA . THR A 1 105 ? 3.109 2.926 -7.495 1.00 96.06 105 THR A CA 1
ATOM 769 C C . THR A 1 105 ? 3.947 1.750 -7.963 1.00 96.06 105 THR A C 1
ATOM 771 O O . THR A 1 105 ? 4.898 1.337 -7.307 1.00 96.06 105 THR A O 1
ATOM 774 N N . CYS A 1 106 ? 3.617 1.229 -9.139 1.00 97.50 106 CYS A N 1
ATOM 775 C CA . CYS A 1 106 ? 4.409 0.215 -9.814 1.00 97.50 106 CYS A CA 1
ATOM 776 C C . CYS A 1 106 ? 5.403 0.882 -10.770 1.00 97.50 106 CYS A C 1
ATOM 778 O O . CYS A 1 106 ? 5.020 1.660 -11.654 1.00 97.50 106 CYS A O 1
ATOM 780 N N . VAL A 1 107 ? 6.691 0.575 -10.617 1.00 97.25 107 VAL A N 1
ATOM 781 C CA . VAL A 1 107 ? 7.750 1.148 -11.454 1.00 97.25 107 VAL A CA 1
ATOM 782 C C . VAL A 1 107 ? 8.727 0.102 -11.950 1.00 97.25 107 VAL A C 1
ATOM 784 O O . VAL A 1 107 ? 8.800 -1.012 -11.447 1.00 97.25 107 VAL A O 1
ATOM 787 N N . ALA A 1 108 ? 9.476 0.475 -12.986 1.00 96.62 108 ALA A N 1
ATOM 788 C CA . ALA A 1 108 ? 10.488 -0.395 -13.556 1.00 96.62 108 ALA A CA 1
ATOM 789 C C . ALA A 1 108 ? 11.700 -0.523 -12.622 1.00 96.62 108 ALA A C 1
ATOM 791 O O . ALA A 1 108 ? 12.202 0.472 -12.082 1.00 96.62 108 ALA A O 1
ATOM 792 N N . GLY A 1 109 ? 12.188 -1.748 -12.484 1.00 95.12 109 GLY A N 1
ATOM 793 C CA . GLY A 1 109 ? 13.284 -2.091 -11.594 1.00 95.12 109 GLY A CA 1
ATOM 794 C C . GLY A 1 109 ? 13.655 -3.560 -11.718 1.00 95.12 109 GLY A C 1
ATOM 795 O O . GLY A 1 109 ? 13.368 -4.207 -12.725 1.00 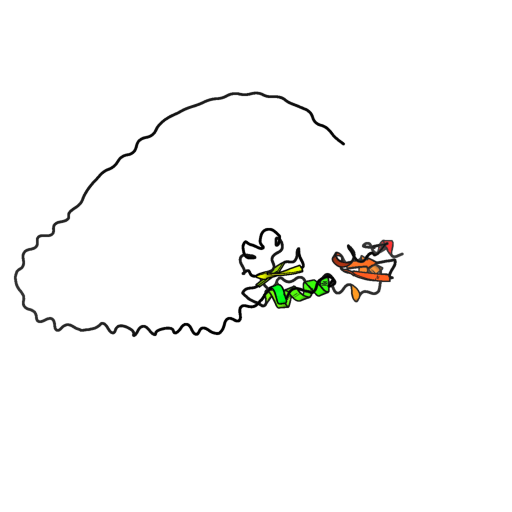95.12 109 GLY A O 1
ATOM 796 N N . ASN A 1 110 ? 14.343 -4.066 -10.705 1.00 94.31 110 ASN A N 1
ATOM 797 C CA . ASN A 1 110 ? 14.684 -5.477 -10.574 1.00 94.31 110 ASN A CA 1
ATOM 798 C C . ASN A 1 110 ? 14.846 -5.843 -9.088 1.00 94.31 110 ASN A C 1
ATOM 800 O O . ASN A 1 110 ? 14.615 -5.019 -8.202 1.00 94.31 110 ASN A O 1
ATOM 804 N N . LEU A 1 111 ? 15.304 -7.067 -8.816 1.00 95.88 111 LEU A N 1
ATOM 805 C CA . LEU A 1 111 ? 15.541 -7.566 -7.455 1.00 95.88 111 LEU A CA 1
ATOM 806 C C . LEU A 1 111 ? 16.488 -6.686 -6.617 1.00 95.88 111 LEU A C 1
ATOM 808 O O . LEU A 1 111 ? 16.397 -6.676 -5.396 1.00 95.88 111 LEU A O 1
ATOM 812 N N . GLN A 1 112 ? 17.398 -5.940 -7.251 1.00 95.06 112 GLN A N 1
ATOM 813 C CA . GLN A 1 112 ? 18.345 -5.070 -6.552 1.00 95.06 112 GLN A CA 1
ATOM 814 C C . GLN A 1 112 ? 17.712 -3.753 -6.092 1.00 95.06 112 GLN A C 1
ATOM 816 O O . GLN A 1 112 ? 18.241 -3.105 -5.188 1.00 95.06 112 GLN A O 1
ATOM 821 N N . GLY A 1 113 ? 16.622 -3.336 -6.733 1.00 95.00 113 GLY A N 1
ATOM 822 C CA . GLY A 1 113 ? 15.985 -2.060 -6.465 1.00 95.00 113 GLY A CA 1
ATOM 823 C C . GLY A 1 113 ? 15.273 -1.464 -7.678 1.00 95.00 113 GLY A C 1
ATOM 824 O O . GLY A 1 113 ? 15.368 -1.973 -8.805 1.00 95.00 113 GLY A O 1
ATOM 825 N N . PRO A 1 114 ? 14.603 -0.324 -7.467 1.00 96.94 114 PRO A N 1
ATOM 826 C CA . PRO A 1 114 ? 14.052 0.456 -8.555 1.00 96.94 114 PRO A CA 1
ATOM 827 C C . PRO A 1 114 ? 15.187 1.096 -9.375 1.00 96.94 114 PRO A C 1
ATOM 829 O O . PRO A 1 114 ? 16.279 1.374 -8.866 1.00 96.94 114 PRO A O 1
ATOM 832 N N . PHE A 1 115 ? 14.949 1.373 -10.660 1.00 95.25 115 PHE A N 1
ATOM 833 C CA . PHE A 1 115 ? 15.943 2.078 -11.482 1.00 95.25 115 PHE A CA 1
ATOM 834 C C . PHE A 1 115 ? 16.211 3.505 -10.980 1.00 95.25 115 PHE A C 1
ATOM 836 O O . PHE A 1 115 ? 15.338 4.133 -10.384 1.00 95.25 115 PHE A O 1
ATOM 843 N N . ASP A 1 116 ? 17.403 4.041 -11.271 1.00 94.75 116 ASP A N 1
ATOM 844 C CA . ASP A 1 116 ? 17.947 5.293 -10.706 1.00 94.75 116 ASP A CA 1
ATOM 845 C C . ASP A 1 116 ? 16.958 6.466 -10.669 1.00 94.75 116 ASP A C 1
ATOM 847 O O . ASP A 1 116 ? 16.881 7.200 -9.685 1.00 94.75 116 ASP A O 1
ATOM 851 N N . ARG A 1 117 ? 16.137 6.623 -11.714 1.00 93.00 117 ARG A N 1
ATOM 852 C CA . ARG A 1 117 ? 15.131 7.697 -11.804 1.00 93.00 117 ARG A CA 1
ATOM 853 C C . ARG A 1 117 ? 14.032 7.641 -10.728 1.00 93.00 117 ARG A C 1
ATOM 855 O O . ARG A 1 117 ? 13.297 8.614 -10.573 1.00 93.00 117 ARG A O 1
ATOM 862 N N . TYR A 1 118 ? 13.883 6.510 -10.048 1.00 95.25 118 TYR A N 1
ATOM 863 C CA . TYR A 1 118 ? 12.855 6.249 -9.043 1.00 95.25 118 TYR A CA 1
A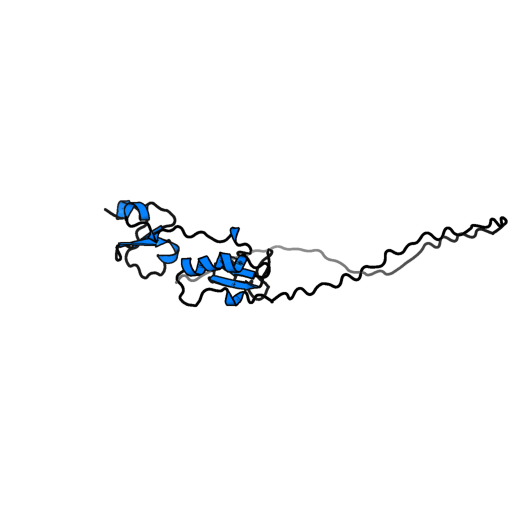TOM 864 C C . TYR A 1 118 ? 13.435 6.098 -7.630 1.00 95.25 118 TYR A C 1
ATOM 866 O O . TYR A 1 118 ? 12.710 6.302 -6.662 1.00 95.25 118 TYR A O 1
ATOM 874 N N . GLN A 1 119 ? 14.734 5.800 -7.490 1.00 93.69 119 GLN A N 1
ATOM 875 C CA . GLN A 1 119 ? 15.391 5.570 -6.190 1.00 93.69 119 GLN A CA 1
ATOM 876 C C . GLN A 1 119 ? 15.224 6.733 -5.202 1.00 93.69 119 GLN A C 1
ATOM 878 O O . GLN A 1 119 ? 15.214 6.522 -3.997 1.00 93.69 119 GLN A O 1
ATOM 883 N N . VAL A 1 120 ? 15.075 7.966 -5.698 1.00 92.94 120 VAL A N 1
ATOM 884 C CA . VAL A 1 120 ? 14.935 9.161 -4.848 1.00 92.94 120 VAL A CA 1
ATOM 885 C C . VAL A 1 120 ? 13.625 9.198 -4.052 1.00 92.94 120 VAL A C 1
ATOM 887 O O . VAL A 1 120 ? 13.587 9.797 -2.982 1.00 92.94 120 VAL A O 1
ATOM 890 N N . TRP A 1 121 ? 12.553 8.594 -4.567 1.00 93.69 121 TRP A N 1
ATOM 891 C CA . TRP A 1 121 ? 11.225 8.633 -3.943 1.00 93.69 121 TRP A CA 1
ATOM 892 C C . TRP A 1 121 ? 10.680 7.245 -3.606 1.00 93.69 121 TRP A C 1
ATOM 894 O O . TRP A 1 121 ? 9.735 7.132 -2.826 1.00 93.69 121 TRP A O 1
ATOM 904 N N . CYS A 1 122 ? 11.290 6.195 -4.153 1.00 96.00 122 CYS A N 1
ATOM 905 C CA . CYS A 1 122 ? 10.936 4.825 -3.857 1.00 96.00 122 CYS A CA 1
ATOM 906 C C . CYS A 1 122 ? 11.903 4.178 -2.867 1.00 96.00 122 CYS A C 1
ATOM 908 O O . CYS A 1 122 ? 12.785 3.413 -3.254 1.00 96.00 122 CYS A O 1
ATOM 910 N N . SER A 1 123 ? 11.743 4.521 -1.586 1.00 90.56 123 SER A N 1
ATOM 911 C CA . SER A 1 123 ? 12.513 3.922 -0.490 1.00 90.56 123 SER A CA 1
ATOM 912 C C . SER A 1 123 ? 12.040 2.513 -0.134 1.00 90.56 123 SER A C 1
ATOM 914 O O . SER A 1 123 ? 12.858 1.674 0.233 1.00 90.56 123 SER A O 1
ATOM 916 N N . ASP A 1 124 ? 10.739 2.251 -0.277 1.00 95.38 124 ASP A N 1
ATOM 917 C CA . ASP A 1 124 ? 10.087 1.036 0.219 1.00 95.38 124 ASP A CA 1
ATOM 918 C C . ASP A 1 124 ? 9.786 0.107 -0.965 1.00 95.38 124 ASP A C 1
ATOM 920 O O . ASP A 1 124 ? 8.655 0.003 -1.448 1.00 95.38 124 ASP A O 1
ATOM 924 N N . TRP A 1 125 ? 10.855 -0.480 -1.504 1.00 97.19 125 TRP A N 1
ATOM 925 C CA . TRP A 1 125 ? 10.832 -1.294 -2.718 1.00 97.19 125 TRP A CA 1
ATOM 926 C C . TRP A 1 125 ? 10.439 -2.746 -2.447 1.00 97.19 125 TRP A C 1
ATOM 928 O O . TRP A 1 125 ? 11.069 -3.421 -1.634 1.00 97.19 125 TRP A O 1
ATOM 938 N N . ILE A 1 126 ? 9.459 -3.241 -3.203 1.00 97.88 126 ILE A N 1
ATOM 939 C CA . ILE A 1 126 ? 9.011 -4.633 -3.184 1.00 97.88 126 ILE A CA 1
ATOM 940 C C . ILE A 1 126 ? 9.250 -5.235 -4.579 1.00 97.88 126 ILE A C 1
ATOM 942 O O . ILE A 1 126 ? 8.484 -4.950 -5.506 1.00 97.88 126 ILE A O 1
ATOM 946 N N . PRO A 1 127 ? 10.320 -6.030 -4.764 1.00 96.38 127 PRO A N 1
ATOM 947 C CA . PRO A 1 127 ? 10.663 -6.604 -6.065 1.00 96.38 127 PRO A CA 1
ATOM 948 C C . PRO A 1 127 ? 9.862 -7.859 -6.422 1.00 96.38 127 PRO A C 1
ATOM 950 O O . PRO A 1 127 ? 9.859 -8.256 -7.581 1.00 96.38 127 PRO A O 1
ATOM 953 N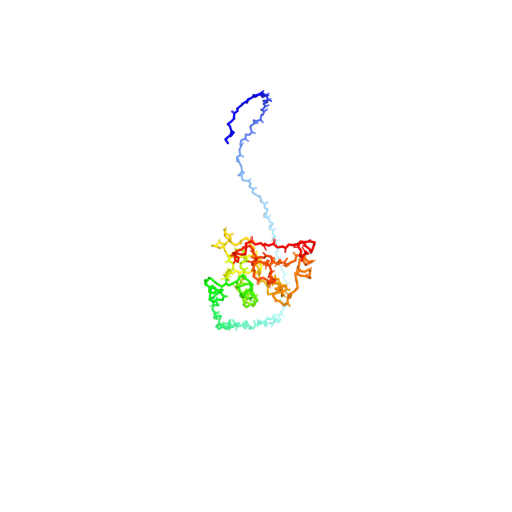 N . GLU A 1 128 ? 9.255 -8.513 -5.431 1.00 96.56 128 GLU A N 1
ATOM 954 C CA . GLU A 1 128 ? 8.705 -9.866 -5.547 1.00 96.56 128 GLU A CA 1
ATOM 955 C C . GLU A 1 128 ? 7.321 -9.933 -4.894 1.00 96.56 128 GLU A C 1
ATOM 957 O O . GLU A 1 128 ? 7.091 -9.343 -3.834 1.00 96.56 128 GLU A O 1
ATOM 962 N N . ALA A 1 129 ? 6.396 -10.654 -5.528 1.00 96.19 129 ALA A N 1
ATOM 963 C CA . ALA A 1 129 ? 4.999 -10.731 -5.106 1.00 96.19 129 ALA A CA 1
ATOM 964 C C . ALA A 1 129 ? 4.836 -11.325 -3.696 1.00 96.19 129 ALA A C 1
ATOM 966 O O . ALA A 1 129 ? 3.952 -10.930 -2.943 1.00 96.19 129 ALA A O 1
ATOM 967 N N . GLU A 1 130 ? 5.716 -12.240 -3.297 1.00 95.50 130 GLU A N 1
ATOM 968 C CA . GLU A 1 130 ? 5.702 -12.875 -1.978 1.00 95.50 130 GLU A CA 1
ATOM 969 C C . GLU A 1 130 ? 6.059 -11.906 -0.843 1.00 95.50 130 GLU A C 1
ATOM 971 O O . GLU A 1 130 ? 5.743 -12.174 0.315 1.00 95.50 130 GLU A O 1
ATOM 976 N N . ALA A 1 131 ? 6.706 -10.782 -1.164 1.00 95.81 131 ALA A N 1
ATOM 977 C CA . ALA A 1 131 ? 7.029 -9.724 -0.214 1.00 95.81 131 ALA A CA 1
ATOM 978 C C . ALA A 1 131 ? 5.924 -8.655 -0.113 1.00 95.81 131 ALA A C 1
ATOM 980 O O . ALA A 1 131 ? 6.057 -7.713 0.672 1.00 95.81 131 ALA A O 1
ATOM 981 N N . CYS A 1 132 ? 4.832 -8.786 -0.875 1.00 96.69 132 CYS A N 1
ATOM 982 C CA . CYS A 1 132 ? 3.699 -7.875 -0.782 1.00 96.69 132 CYS A CA 1
ATOM 983 C C . CYS A 1 132 ? 2.972 -8.018 0.569 1.00 96.69 132 CYS A C 1
ATOM 985 O O . CYS A 1 132 ? 2.642 -9.137 0.975 1.00 96.69 132 CYS A O 1
ATOM 987 N N . PRO A 1 133 ? 2.695 -6.898 1.265 1.00 94.44 133 PRO A N 1
ATOM 988 C CA . PRO A 1 133 ? 1.907 -6.891 2.490 1.00 94.44 133 PRO A CA 1
ATOM 989 C C . PRO A 1 133 ? 0.520 -7.503 2.301 1.00 94.44 133 PRO A C 1
ATOM 991 O O . PRO A 1 133 ? -0.139 -7.285 1.286 1.00 94.44 133 PRO A O 1
ATOM 994 N N . VAL A 1 134 ? 0.066 -8.221 3.325 1.00 93.06 134 VAL A N 1
ATOM 995 C CA . VAL A 1 134 ? -1.254 -8.854 3.358 1.00 93.06 134 VAL A CA 1
ATOM 996 C C . VAL A 1 134 ? -2.221 -7.947 4.108 1.00 93.06 134 VAL A C 1
ATOM 998 O O . VAL A 1 134 ? -1.906 -7.486 5.203 1.00 93.06 134 VAL A O 1
ATOM 1001 N N . ASN A 1 135 ? -3.400 -7.710 3.530 1.00 93.44 135 ASN A N 1
ATOM 1002 C CA . ASN A 1 135 ? -4.448 -6.935 4.186 1.00 93.44 135 ASN A CA 1
ATOM 1003 C C . ASN A 1 135 ? -4.983 -7.695 5.421 1.00 93.44 135 ASN A C 1
ATOM 1005 O O . ASN A 1 135 ? -5.451 -8.828 5.253 1.00 93.44 135 ASN A O 1
ATOM 1009 N N . PRO A 1 136 ? -4.992 -7.072 6.615 1.00 92.94 136 PRO A N 1
ATOM 1010 C CA . PRO A 1 136 ? -5.444 -7.674 7.874 1.00 92.94 136 PRO A CA 1
ATOM 1011 C C . PRO A 1 136 ? -6.943 -8.039 7.932 1.00 92.94 136 PRO A C 1
ATOM 1013 O O . PRO A 1 136 ? -7.386 -8.658 8.897 1.00 92.94 136 PRO A O 1
ATOM 1016 N N . GLN A 1 137 ? -7.745 -7.674 6.921 1.00 93.00 137 GLN A N 1
ATOM 1017 C CA . GLN A 1 137 ? -9.196 -7.937 6.843 1.00 93.00 137 GLN A CA 1
ATOM 1018 C C . GLN A 1 137 ? -9.985 -7.372 8.039 1.00 93.00 137 GLN A C 1
ATOM 1020 O O . GLN A 1 137 ? -10.961 -7.965 8.513 1.00 93.00 137 GLN A O 1
ATOM 1025 N N . CYS A 1 138 ? -9.555 -6.216 8.552 1.00 95.38 138 CYS A N 1
ATOM 1026 C CA . CYS A 1 138 ? -10.175 -5.558 9.703 1.00 95.38 138 CYS A CA 1
ATOM 1027 C C . CYS A 1 138 ? -11.649 -5.201 9.463 1.00 95.38 138 CYS A C 1
ATOM 1029 O O . CYS A 1 138 ? -12.436 -5.195 10.403 1.00 95.38 138 CYS A O 1
ATOM 1031 N N . ASP A 1 139 ? -12.042 -4.954 8.214 1.00 92.88 139 ASP A N 1
ATOM 1032 C CA . ASP A 1 139 ? -13.413 -4.641 7.797 1.00 92.88 139 ASP A CA 1
ATOM 1033 C C . ASP A 1 139 ? -14.420 -5.761 8.109 1.00 92.88 139 ASP A C 1
ATOM 1035 O O . ASP A 1 139 ? -15.620 -5.512 8.242 1.00 92.88 139 ASP A O 1
ATOM 1039 N N . THR A 1 140 ? -13.940 -6.993 8.296 1.00 94.94 140 THR A N 1
ATOM 1040 C CA . THR A 1 140 ? -14.771 -8.137 8.699 1.00 94.94 140 THR A CA 1
ATOM 1041 C C . THR A 1 140 ? -15.124 -8.137 10.192 1.00 94.94 140 THR A C 1
ATOM 1043 O O . THR A 1 140 ? -16.035 -8.856 10.615 1.00 94.94 140 THR A O 1
ATOM 1046 N N . ILE A 1 141 ? -14.437 -7.326 11.002 1.00 96.00 141 ILE A N 1
ATOM 1047 C CA . ILE A 1 141 ? -14.634 -7.245 12.449 1.00 96.00 141 ILE A CA 1
ATOM 1048 C C . ILE A 1 141 ? -15.693 -6.182 12.756 1.00 96.00 141 ILE A C 1
ATOM 1050 O O . ILE A 1 141 ? -15.459 -4.982 12.655 1.00 96.00 141 ILE A O 1
ATOM 1054 N N . THR A 1 142 ? -16.874 -6.614 13.192 1.00 95.38 142 THR A N 1
ATOM 1055 C CA . THR A 1 142 ? -18.003 -5.710 13.485 1.00 95.38 142 THR A CA 1
ATOM 1056 C C . THR A 1 142 ? -18.118 -5.317 14.961 1.00 95.38 142 THR A C 1
ATOM 1058 O O . THR A 1 142 ? -19.071 -4.644 15.345 1.00 95.38 142 THR A O 1
ATOM 1061 N N . ASP A 1 143 ? -17.190 -5.773 15.802 1.00 94.88 143 ASP A N 1
ATOM 1062 C CA . ASP A 1 143 ? -17.177 -5.542 17.247 1.00 94.88 143 ASP A CA 1
ATOM 1063 C C . ASP A 1 143 ? -15.991 -4.657 17.654 1.00 94.88 143 ASP A C 1
ATOM 1065 O O . ASP A 1 143 ? -14.845 -4.931 17.289 1.00 94.88 143 ASP A O 1
ATOM 1069 N N . CYS A 1 144 ? -16.263 -3.616 18.446 1.00 95.81 144 CYS A N 1
ATOM 1070 C CA . CYS A 1 144 ? -15.247 -2.657 18.885 1.00 95.81 144 CYS A CA 1
ATOM 1071 C C . CYS A 1 144 ? -14.153 -3.328 19.713 1.00 95.81 144 CYS A C 1
ATOM 1073 O O . CYS A 1 144 ? -12.974 -3.091 19.463 1.00 95.81 144 CYS A O 1
ATOM 1075 N N . GLY A 1 145 ? -14.526 -4.180 20.674 1.00 95.44 145 GLY A N 1
ATOM 1076 C CA . GLY A 1 145 ? -13.569 -4.816 21.578 1.00 95.44 145 GLY A CA 1
ATOM 1077 C C . GLY A 1 145 ? -12.593 -5.717 20.828 1.00 95.44 145 GLY A C 1
ATOM 1078 O O . GLY A 1 145 ? -11.387 -5.638 21.043 1.00 95.44 145 GLY A O 1
ATOM 1079 N N . THR A 1 146 ? -13.112 -6.515 19.896 1.00 95.56 146 THR A N 1
ATOM 1080 C CA . THR A 1 146 ? -12.327 -7.409 19.037 1.00 95.56 146 THR A CA 1
ATOM 1081 C C . THR A 1 146 ? -11.429 -6.617 18.089 1.00 95.56 146 THR A C 1
ATOM 1083 O O . THR A 1 146 ? -10.251 -6.933 17.955 1.00 95.56 146 THR A O 1
ATOM 1086 N N . CYS A 1 147 ? -11.955 -5.551 17.479 1.00 96.62 147 CYS A N 1
ATOM 1087 C CA . CYS A 1 147 ? -11.185 -4.688 16.586 1.00 96.62 147 CYS A CA 1
ATOM 1088 C C . CYS A 1 147 ? -10.034 -3.994 17.323 1.00 96.62 147 CYS A C 1
ATOM 1090 O O . CYS A 1 147 ? -8.891 -4.022 16.881 1.00 96.62 147 CYS A O 1
ATOM 1092 N N . ALA A 1 148 ? -10.329 -3.406 18.481 1.00 95.19 148 ALA A N 1
ATOM 1093 C CA . ALA A 1 148 ? -9.375 -2.663 19.292 1.00 95.19 148 ALA A CA 1
ATOM 1094 C C . ALA A 1 148 ? -8.402 -3.559 20.079 1.00 95.19 148 ALA A C 1
ATOM 1096 O O . ALA A 1 148 ? -7.499 -3.039 20.728 1.00 95.19 148 ALA A O 1
ATOM 1097 N N . ALA A 1 149 ? -8.600 -4.879 20.070 1.00 94.12 149 ALA A N 1
ATOM 1098 C CA . ALA A 1 149 ? -7.648 -5.851 20.601 1.00 94.12 149 ALA A CA 1
ATOM 1099 C C . ALA A 1 149 ? -6.599 -6.288 19.563 1.00 94.12 149 ALA A C 1
ATOM 1101 O O . ALA A 1 149 ? -5.627 -6.942 19.933 1.00 94.12 149 ALA A O 1
ATOM 1102 N N . SER A 1 150 ? -6.802 -5.955 18.285 1.00 94.25 150 SER A N 1
ATOM 1103 C CA . SER A 1 150 ? -5.870 -6.243 17.198 1.00 94.25 150 SER A CA 1
ATOM 1104 C C . SER A 1 150 ? -4.844 -5.115 17.044 1.00 94.25 150 SER A C 1
ATOM 1106 O O . SER A 1 150 ? -5.207 -3.940 17.064 1.00 94.25 150 SER A O 1
ATOM 1108 N N . ASP A 1 151 ? -3.569 -5.460 16.857 1.00 92.31 151 ASP A N 1
ATOM 1109 C CA . ASP A 1 151 ? -2.485 -4.478 16.686 1.00 92.31 151 ASP A CA 1
ATOM 1110 C C . ASP A 1 151 ? -2.487 -3.823 15.287 1.00 92.31 151 ASP A C 1
ATOM 1112 O O . ASP A 1 151 ? -1.970 -2.719 15.099 1.00 92.31 151 ASP A O 1
ATOM 1116 N N . GLU A 1 152 ? -3.088 -4.503 14.308 1.00 93.00 152 GLU A N 1
ATOM 1117 C CA . GLU A 1 152 ? -3.165 -4.125 12.887 1.00 93.00 152 GLU A CA 1
ATOM 1118 C C . GLU A 1 152 ? -4.484 -3.418 12.518 1.00 93.00 152 GLU A C 1
ATOM 1120 O O . GLU A 1 152 ? -4.607 -2.845 11.431 1.00 93.00 152 GLU A O 1
ATOM 1125 N N . CYS A 1 153 ? -5.449 -3.373 13.444 1.00 95.25 153 CYS A N 1
ATOM 1126 C CA . CYS A 1 153 ? -6.749 -2.738 13.241 1.00 95.25 153 CYS A CA 1
ATOM 1127 C C . CYS A 1 153 ? -6.984 -1.533 14.160 1.00 95.25 153 CYS A C 1
ATOM 1129 O O . CYS A 1 153 ? -6.335 -1.325 15.185 1.00 95.25 153 CYS A O 1
ATOM 1131 N N . VAL A 1 154 ? -7.954 -0.708 13.784 1.00 95.31 154 VAL A N 1
ATOM 1132 C CA . VAL A 1 154 ? -8.436 0.414 14.582 1.00 95.31 154 VAL A CA 1
ATOM 1133 C C . VAL A 1 154 ? -9.944 0.555 14.421 1.00 95.31 154 VAL A C 1
ATOM 1135 O O . VAL A 1 154 ? -10.483 0.473 13.317 1.00 95.31 154 VAL A O 1
ATOM 1138 N N . TRP A 1 155 ? -10.636 0.776 15.535 1.00 96.38 155 TRP A N 1
ATOM 1139 C CA . TRP A 1 155 ? -12.078 0.978 15.535 1.00 96.38 155 TRP A CA 1
ATOM 1140 C C . TRP A 1 155 ? -12.417 2.452 15.345 1.00 96.38 155 TRP A C 1
ATOM 1142 O O . TRP A 1 155 ? -11.909 3.313 16.065 1.00 96.38 155 TRP A O 1
ATOM 1152 N N . CYS A 1 156 ? -13.313 2.753 14.414 1.00 95.69 156 CYS A N 1
ATOM 1153 C CA . CYS A 1 156 ? -13.889 4.073 14.256 1.00 95.69 156 CYS A CA 1
ATOM 1154 C C . CYS A 1 156 ? -15.220 4.175 15.006 1.00 95.69 156 CYS A C 1
ATOM 1156 O O . CYS A 1 156 ? -16.257 3.715 14.530 1.00 95.69 156 CYS A O 1
ATOM 1158 N N . ALA A 1 157 ? -15.219 4.836 16.166 1.00 93.00 157 ALA A N 1
ATOM 1159 C CA . ALA A 1 157 ? -16.413 4.937 17.005 1.00 93.00 157 ALA A CA 1
ATOM 1160 C C . ALA A 1 157 ? -17.531 5.783 16.376 1.00 93.00 157 ALA A C 1
ATOM 1162 O O . ALA A 1 157 ? -18.702 5.530 16.642 1.00 93.00 157 ALA A O 1
ATOM 1163 N N . SER A 1 158 ? -17.194 6.768 15.534 1.00 91.75 158 SER A N 1
ATOM 1164 C CA . SER A 1 158 ? -18.205 7.597 14.861 1.00 91.75 158 SER A CA 1
ATOM 1165 C C . SER A 1 158 ? -18.997 6.834 13.804 1.00 91.75 158 SER A C 1
ATOM 1167 O O . SER A 1 158 ? -20.190 7.088 13.657 1.00 91.75 158 SER A O 1
ATOM 1169 N N . ASP A 1 159 ? -18.345 5.899 13.114 1.00 91.69 159 ASP A N 1
ATOM 1170 C CA . ASP A 1 159 ? -18.933 5.161 11.992 1.00 91.69 159 ASP A CA 1
ATOM 1171 C C . ASP A 1 159 ? -19.277 3.712 12.369 1.00 91.69 159 ASP A C 1
ATOM 1173 O O . ASP A 1 159 ? -19.800 2.969 11.544 1.00 91.69 159 ASP A O 1
ATOM 1177 N N . ALA A 1 160 ? -18.986 3.318 13.616 1.00 93.88 160 ALA A N 1
ATOM 1178 C CA . ALA A 1 160 ? -19.148 1.968 14.149 1.00 93.88 160 ALA A CA 1
ATOM 1179 C C . ALA A 1 160 ? -18.560 0.886 13.223 1.00 93.88 160 ALA A C 1
ATOM 1181 O O . ALA A 1 160 ? -19.213 -0.113 12.920 1.00 93.88 160 ALA A O 1
ATOM 1182 N N . SER A 1 161 ? -17.333 1.112 12.750 1.00 94.62 161 SER A N 1
ATOM 1183 C CA . SER A 1 161 ? -16.641 0.226 11.810 1.00 94.62 161 SER A CA 1
ATOM 1184 C C . SER A 1 161 ? -15.192 -0.014 12.217 1.00 94.62 161 SER A C 1
ATOM 1186 O O . SER A 1 161 ? -14.535 0.863 12.780 1.00 94.62 161 SER A O 1
ATOM 1188 N N . CYS A 1 162 ? -14.691 -1.212 11.925 1.00 95.94 162 CYS A N 1
ATOM 1189 C CA . CYS A 1 162 ? -13.285 -1.554 12.063 1.00 95.94 162 CYS A CA 1
ATOM 1190 C C . CYS A 1 162 ? -12.579 -1.393 10.716 1.00 95.94 162 CYS A C 1
ATOM 1192 O O . CYS A 1 162 ? -13.141 -1.712 9.671 1.00 95.94 162 CYS A O 1
ATOM 1194 N N . MET A 1 163 ? -11.354 -0.887 10.740 1.00 94.56 163 MET A N 1
ATOM 1195 C CA . MET A 1 163 ? -10.523 -0.709 9.551 1.00 94.56 163 MET A CA 1
ATOM 1196 C C . MET A 1 163 ? -9.063 -0.942 9.906 1.00 94.56 163 MET A C 1
ATOM 1198 O O . MET A 1 163 ? -8.696 -0.949 11.084 1.00 94.56 163 MET A O 1
ATOM 1202 N N . ALA A 1 164 ? -8.224 -1.139 8.897 1.00 94.31 164 ALA A N 1
ATOM 1203 C CA . ALA A 1 164 ? -6.798 -1.252 9.134 1.00 94.31 164 ALA A CA 1
ATOM 1204 C C . ALA A 1 164 ? -6.219 0.073 9.642 1.00 94.31 164 ALA A C 1
ATOM 1206 O O . ALA A 1 164 ? -6.731 1.161 9.355 1.00 94.31 164 ALA A O 1
ATOM 1207 N N . VAL A 1 165 ? -5.129 -0.013 10.397 1.00 92.25 165 VAL A N 1
ATOM 1208 C CA . VAL A 1 165 ? -4.443 1.150 10.974 1.00 92.25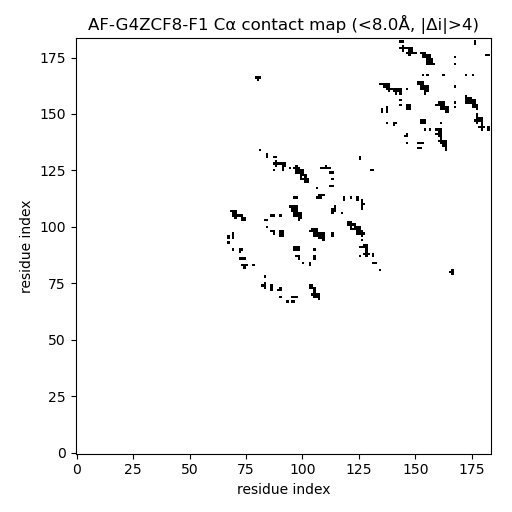 165 VAL A CA 1
ATOM 1209 C C . VAL A 1 165 ? -4.083 2.200 9.916 1.00 92.25 165 VAL A C 1
ATOM 1211 O O . VAL A 1 165 ? -4.279 3.395 10.153 1.00 92.25 165 VAL A O 1
ATOM 1214 N N . GLU A 1 166 ? -3.587 1.761 8.765 1.00 89.44 166 GLU A N 1
ATOM 1215 C CA . GLU A 1 166 ? -3.153 2.593 7.643 1.00 89.44 166 GLU A CA 1
ATOM 1216 C C . GLU A 1 166 ? -4.321 3.354 7.006 1.00 89.44 166 GLU A C 1
ATOM 1218 O O . GLU A 1 166 ? -4.154 4.491 6.572 1.00 89.44 166 GLU A O 1
ATOM 1223 N N . GLU A 1 167 ? -5.519 2.766 7.010 1.00 89.31 167 GLU A N 1
ATOM 1224 C CA . GLU A 1 167 ? -6.745 3.399 6.509 1.00 89.31 167 GLU A CA 1
ATOM 1225 C C . GLU A 1 167 ? -7.378 4.330 7.545 1.00 89.31 167 GLU A C 1
ATOM 1227 O O . GLU A 1 167 ? -7.920 5.384 7.200 1.00 89.31 167 GLU A O 1
ATOM 1232 N N . GLY A 1 168 ? -7.266 3.987 8.831 1.00 85.12 168 GLY A N 1
ATOM 1233 C CA . GLY A 1 168 ? -7.769 4.818 9.922 1.00 85.12 168 GLY A CA 1
ATOM 1234 C C . GLY A 1 168 ? -7.133 6.207 9.946 1.00 85.12 168 GLY A C 1
ATOM 1235 O O . GLY A 1 168 ? -7.816 7.208 10.177 1.00 85.12 168 GLY A O 1
ATOM 1236 N N . PHE A 1 169 ? -5.835 6.298 9.651 1.00 79.06 169 PHE A N 1
ATOM 1237 C CA . PHE A 1 169 ? -5.120 7.569 9.536 1.00 79.06 169 PHE A CA 1
ATOM 1238 C C . PHE A 1 169 ? -5.347 8.234 8.170 1.00 79.06 169 PHE A C 1
ATOM 1240 O O . PHE A 1 169 ? -4.436 8.380 7.366 1.00 79.06 169 PHE A O 1
ATOM 1247 N N . GLY A 1 170 ? -6.574 8.672 7.905 1.00 79.44 170 GLY A N 1
ATOM 1248 C CA . GLY A 1 170 ? -6.920 9.337 6.642 1.00 79.44 170 GLY A CA 1
ATOM 1249 C C . GLY A 1 170 ? -8.391 9.217 6.270 1.00 79.44 170 GLY A C 1
ATOM 1250 O O . GLY A 1 170 ? -8.899 10.059 5.534 1.00 79.44 170 GLY A O 1
ATOM 1251 N N . SER A 1 171 ? -9.099 8.249 6.858 1.0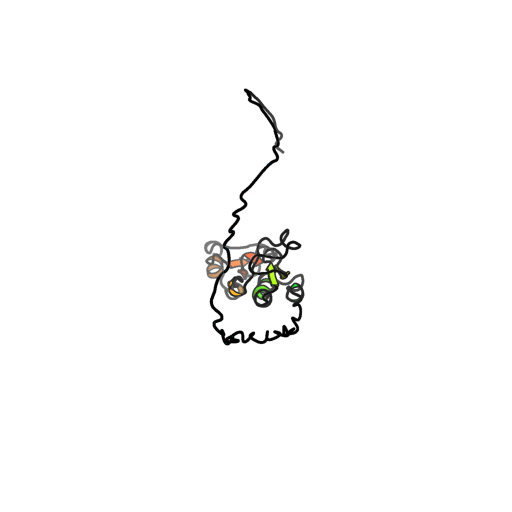0 80.50 171 SER A N 1
ATOM 1252 C CA . SER A 1 171 ? -10.537 8.019 6.659 1.00 80.50 171 SER A CA 1
ATOM 1253 C C . SER A 1 171 ? -11.444 9.164 7.127 1.00 80.50 171 SER A C 1
ATOM 1255 O O . SER A 1 171 ? -12.631 9.184 6.814 1.00 80.50 171 SER A O 1
ATOM 1257 N N . GLY A 1 172 ? -10.915 10.132 7.884 1.00 84.56 172 GLY A N 1
ATOM 1258 C CA . GLY A 1 172 ? -11.708 11.213 8.475 1.00 84.56 172 GLY A CA 1
ATOM 1259 C C . GLY A 1 172 ? -12.481 10.793 9.729 1.00 84.56 172 GLY A C 1
ATOM 1260 O O . GLY A 1 172 ? -13.287 11.579 10.239 1.00 84.56 172 GLY A O 1
ATOM 1261 N N . CYS A 1 173 ? -12.212 9.595 10.258 1.00 90.12 173 CYS A N 1
ATOM 1262 C CA . CYS A 1 173 ? -12.780 9.146 11.518 1.00 90.12 173 CYS A CA 1
ATOM 1263 C C . CYS A 1 173 ? -12.424 10.109 12.661 1.00 90.12 173 CYS A C 1
ATOM 1265 O O . CYS A 1 173 ? -11.260 10.435 12.898 1.00 90.12 173 CYS A O 1
ATOM 1267 N N . LYS A 1 174 ? -13.438 10.552 13.408 1.00 87.00 174 LYS A N 1
ATOM 1268 C CA . LYS A 1 174 ? -13.263 11.553 14.476 1.00 87.00 174 LYS A CA 1
ATOM 1269 C C . LYS A 1 174 ? -12.823 10.951 15.809 1.00 87.00 174 LYS A C 1
ATOM 1271 O O . LYS A 1 174 ? -12.355 11.685 16.675 1.00 87.00 174 LYS A O 1
ATOM 1276 N N . ALA A 1 175 ? -13.007 9.644 15.982 1.00 89.31 175 ALA A N 1
ATOM 1277 C CA . ALA A 1 175 ? -12.755 8.935 17.229 1.00 89.31 175 ALA A CA 1
ATOM 1278 C C . ALA A 1 175 ? -12.219 7.528 16.935 1.00 89.31 175 ALA A C 1
ATOM 1280 O O . ALA A 1 175 ? -12.980 6.565 16.848 1.00 89.31 175 ALA A O 1
ATOM 1281 N N . LEU A 1 176 ? -10.900 7.441 16.755 1.00 93.00 176 LEU A N 1
ATOM 1282 C CA . LEU A 1 176 ? -10.184 6.182 16.574 1.00 93.00 176 LEU A CA 1
ATOM 1283 C C . LEU A 1 176 ? -9.896 5.534 17.935 1.00 93.00 176 LEU A C 1
ATOM 1285 O O . LEU A 1 176 ? -9.346 6.177 18.829 1.00 93.00 176 LEU A O 1
ATOM 1289 N N . VAL A 1 177 ? -10.231 4.254 18.068 1.00 92.94 177 VAL A N 1
ATOM 1290 C CA . VAL A 1 177 ? -10.059 3.446 19.276 1.00 92.94 177 VAL A CA 1
ATOM 1291 C C . VAL A 1 177 ? -9.137 2.266 18.972 1.00 92.94 177 VAL A C 1
ATOM 1293 O O . VAL A 1 177 ? -9.369 1.503 18.039 1.00 92.94 177 VAL A O 1
ATOM 1296 N N . ARG A 1 178 ? -8.078 2.124 19.776 1.00 90.69 178 ARG A N 1
ATOM 1297 C CA . ARG A 1 178 ? -7.072 1.042 19.692 1.00 90.69 178 ARG A CA 1
ATOM 1298 C C . ARG A 1 178 ? -6.914 0.265 20.997 1.00 90.69 178 ARG A C 1
ATOM 1300 O O . ARG A 1 178 ? -5.954 -0.467 21.176 1.00 90.69 178 ARG A O 1
ATOM 1307 N N . ALA A 1 179 ? -7.792 0.523 21.958 1.00 88.56 179 ALA A N 1
ATOM 1308 C CA . ALA A 1 179 ? -7.780 -0.154 23.239 1.00 88.56 179 ALA A CA 1
ATOM 1309 C C . ALA A 1 179 ? -9.197 -0.623 23.539 1.00 88.56 179 ALA A C 1
ATOM 1311 O O . ALA A 1 179 ? -10.115 0.194 23.600 1.00 88.56 179 ALA A O 1
ATOM 1312 N N . ALA A 1 180 ? -9.363 -1.927 23.756 1.00 84.44 180 ALA A N 1
ATOM 1313 C CA . ALA A 1 180 ? -10.667 -2.528 24.030 1.00 84.44 180 ALA A CA 1
ATOM 1314 C C . ALA A 1 180 ? -11.385 -1.886 25.235 1.00 84.44 180 ALA A C 1
ATOM 1316 O O . ALA A 1 180 ? -12.599 -1.742 25.221 1.00 84.44 180 ALA A O 1
ATOM 1317 N N . VAL A 1 181 ? -10.639 -1.401 26.234 1.00 88.31 181 VAL A N 1
ATOM 1318 C CA . VAL A 1 181 ? -11.190 -0.680 27.403 1.00 88.31 181 VAL A CA 1
ATOM 1319 C C . VAL A 1 181 ? -11.873 0.649 27.054 1.00 88.31 181 VAL A C 1
ATOM 1321 O O . VAL A 1 181 ? -12.537 1.243 27.892 1.00 88.31 181 VAL A O 1
ATOM 1324 N N . SER A 1 182 ? -11.670 1.173 25.844 1.00 87.38 182 SER A N 1
ATOM 1325 C CA . SER A 1 182 ? -12.331 2.388 25.351 1.00 87.38 182 SER A CA 1
ATOM 1326 C C . SER A 1 182 ? -13.598 2.089 24.538 1.00 87.38 182 SER A C 1
ATOM 1328 O O . SER A 1 182 ? -14.171 3.011 23.962 1.00 87.38 182 SER A O 1
ATOM 1330 N N . CYS A 1 183 ? -14.014 0.820 24.474 1.00 87.56 183 CYS A N 1
ATOM 1331 C CA . CYS A 1 183 ? -15.244 0.362 23.824 1.00 87.56 183 CYS A CA 1
ATOM 1332 C C . CYS A 1 183 ? -16.431 0.194 24.792 1.00 87.56 183 CYS A C 1
ATOM 1334 O O . CYS A 1 183 ? -17.504 -0.212 24.347 1.00 87.56 183 CYS A O 1
ATOM 1336 N N . GLU A 1 184 ? -16.230 0.459 26.089 1.00 78.62 184 GLU A N 1
ATOM 1337 C CA . GLU A 1 184 ? -17.218 0.297 27.171 1.00 78.62 184 GLU A CA 1
ATOM 1338 C C . GLU A 1 184 ? -17.970 1.593 27.514 1.00 78.62 184 GLU A C 1
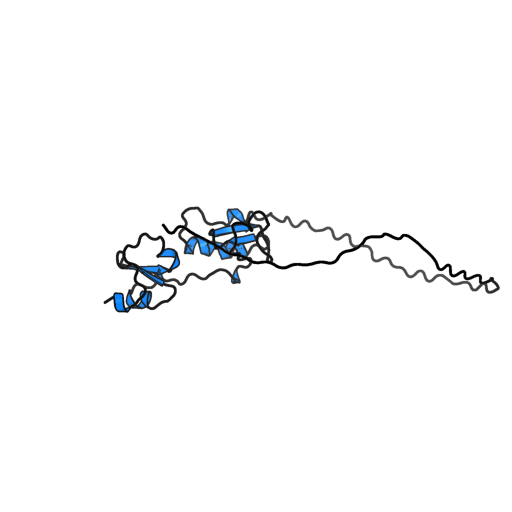ATOM 1340 O O . GLU A 1 184 ? -17.352 2.684 27.470 1.00 78.62 184 GLU A O 1
#

Foldseek 3Di:
DDDDDDDDDDDDDDDDDDDDDDDDDDYDDDDDDDDDDDDDPDPPPDPPPDPPPPPPPPPVPPPPPPVPPQQVLQDDPPDQLVSLLVSQLVQLVDQQWWAQNQVSGIAGDHPVFGPPVCVVRRPPTGNHNVPRDDAPPQQVDQAQLVQLQDPQWKAQPVVSGIHGPVRVVPVPRPDIHNHSVVRD

Radius of gyration: 35.59 Å; Cα contacts (8 Å, |Δi|>4): 240; chains: 1; bounding box: 90×70×69 Å

Organism: Phytophthora sojae (strain P6497) (NCBI:txid1094619)

pLDDT: mean 75.98, std 23.65, range [29.94, 97.94]

Secondary structure (DSSP, 8-state):
---------------------------------------------------------------------GGGGSPPTT--HHHHHTHHHHHHTSTTEEEETTTTEEEEEETTEE-HHHHTT--SEE-SGGGSPPP--GGG---HHHHHT-SSEEEETTTTEEEEHHHHTTS--S-EE-SGGG--